Protein 3BQK (pdb70)

Solvent-accessible surface area: 18077 Å² total; per-residue (Å²): 170,54,84,56,126,48,133,85,186,20,148,26,10,130,53,2,32,9,28,8,104,37,160,117,26,164,29,52,114,73,130,10,58,30,91,106,141,19,110,7,52,118,25,124,9,10,3,3,0,5,1,20,34,28,25,4,21,3,48,0,24,24,132,49,205,83,20,95,24,45,0,164,138,23,82,56,93,86,0,46,68,22,1,60,48,0,2,26,29,2,3,48,14,0,14,60,0,5,62,71,21,16,0,27,12,3,59,26,64,77,125,93,94,124,5,167,35,38,129,70,11,0,5,41,11,0,14,66,1,2,47,13,1,3,28,5,2,67,17,8,1,30,41,68,21,10,94,57,73,147,55,20,28,113,0,23,104,34,0,52,128,10,0,54,177,30,30,123,185,157,63,77,125,20,2,62,60,25,2,138,68,13,37,149,58,0,2,64,3,1,75,9,5,0,31,22,6,56,103,129,15,150,88,45,147,4,106,1,46,30,6,28,99,46,16,22,164,94,8,17,25,12,8,4,46,14,0,0,4,18,0,0,4,30,7,31,35,50,33,44,16,0,111,107,21,12,94,111,147,157,26,108,125,102,95,49,122,20,91,40,63,11,93,162,57,0,80,94,0,90,131,18,20,78,98,13,41,110,20,8,56,76,10,64,80,18,18,48,104,84,55,128,91,114,39,0,18,84,10,0,65,137,55,11,97,31,0,112,73,0,80,2,94,54,10,11,42,125,92,167,101,54,158,99,159,83,53,23,19,40,10,13,100,38,7,60,28,197

Sequence (338 aa):
SCDLNATNYIRGCQSKTYDGKIFPGKGGEKQWICKDTIIHGDTNGACIPPRTQNLCVGELWDKSYGGRSNIKNDTKELLKEKIKNAIHKETELLYEYHDTGTAIISKNDKKGQKGKNDPNGLPKGFCHAVQRSFIDYKNMILGTSVNIYEHIGKLQEDIKKIIEKGTPQQSTENVNAWWKGIEREMWDAVRCAITKINKKNNNSIFNGDECGVSPPTDQSVSWFKEWGEQFCIERLRYEQNIREACTEKKCINSGDKIQGACKRKCEKYKKYISEKKQEWDKQKTKYENKYVGKSASDLLKENYPECISANFDFIFNDNIEYKTYYPYGDYSSICSCE

Nearest PDB structures (foldseek):
  3bql-assembly1_A  TM=1.002E+00  e=3.488E-52  Plasmodium falciparum
  4p1t-assembly1_A  TM=9.330E-01  e=6.477E-40  Plasm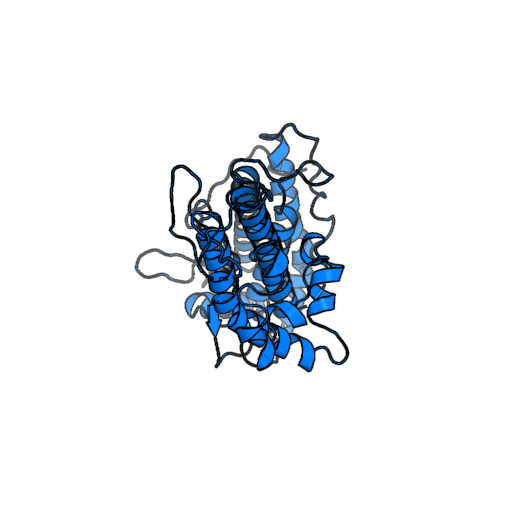odium falciparum FCR-3/Gambia
  7b54-assembly1_X  TM=9.322E-01  e=7.933E-37  Plasmodium falciparum
  7b52-assembly1_A  TM=9.318E-01  e=3.506E-37  Plasmodium falciparum
  8gzn-assembly1_M  TM=9.152E-01  e=3.389E-33  Plasmodium falciparum

CATH classification: 1.20.1310.20

Radius of gyration: 22.18 Å; Cα contacts (8 Å, |Δi|>4): 491; chains: 1; bounding box: 46×79×46 Å

B-factor: mean 20.11, std 10.35, range [2.0, 70.9]

Foldseek 3Di:
DDVLVPDDDFPQADADQQLHDQPVGGDPHHDWDWDACWDQQHDGIATQGSLLVRQQQTQQKDPPPPIDGNPQPPALVVVLVSLLVSLLVSLLNLQVCQVSPPPLQQHDLDPPDGRDAPPQRGGGCSLLSSLLSLVSSLCLQLVNGICPDVRSNVSNVSSVVNQCVNDDDVPSVSSVVVCVVCQLVSLVSQLSSQQSCCVPDDRHHRRSQVSHNHHDDRSRLSRLLVLLSSVLSVVSSLVSQLCVQCVVHDFDPVVTADDDSNLVSLVVQLVVLVVCLVVCVVSQVVVDVVVPPDGSLCSNVVPHVSSVPPPPCQSNPPDDVSVVPQVRTPCSVSRGHD

Secondary structure (DSSP, 8-state):
---TTS----TT--S--TTSPPTTS-------EEEEEEEETTEEEEEE-HHHHT---GGGEE-GGG-EES-TT--HHHHHHHHHHHHHHHHHHHHHHHHTT-SGGGB-SSTTSBPPPPTTSPPTTHHHHHHHHHHHHHHHHHT-S----HHHHHHHHHHHHHHHHHS----HHHHHHHHHHHHHHHHHHHHHHHHGGGGT--SS---S-TT-SSS---HHHHHHHHHHHHHHHHHHHHHHHHHHHH----EEE--EEE-HHHHHHHHHHHHHHHHHHHHHHHHHHHHHHHSTT--HHHHHHHH-GGGTT--HHHHT---HHHHHH-TTGGGTTTTS--

Organism: Plasmodium falciparum (NCBI:txid5833)

InterPro domains:
  IPR008602 Duffy-antigen binding domain [PF05424] (96-278)
  IPR008602 Duffy-antigen binding domain [PF05424] (580-761)
  IPR008602 Duffy-antigen binding domain [PF05424] (1262-1440)
  IPR008602 Duffy-antigen binding domain [PF05424] (1621-1810)
  IPR008602 Duffy-antigen binding domain [PF05424] (2036-2198)
  IPR008602 Duffy-antigen binding domain [PF05424] (2363-2506)
  IPR029211 Plasmodium falciparum erythrocyte membrane protein 1, acidic terminal segment [PF15445] (2657-3047)
  IPR032761 Plasmodium falciparum erythrocyte membrane protein 1, N-terminal [PF15448] (4-51)
  IPR042202 Duffy-antigen binding superfamily [G3DSA:1.20.1310.20] (54-238)
  IPR042202 Duffy-antigen binding superfamily [G3DSA:1.20.1310.20] (536-740)
  IPR042202 Duffy-antigen binding superfamily [G3DSA:1.20.1310.20] (1273-1436)
  IPR042202 Duffy-antigen binding superfamily [G3DSA:1.20.1310.20] (1583-1781)
  IPR042202 Duffy-antigen binding superfamily [G3DSA:1.20.1310.20] (1998-2178)
  IPR042202 Duffy-antigen binding superfamily [G3DSA:1.20.1310.20] (2326-2500)
  IPR044932 Plasmodium falciparum erythrocyte membrane protein 1, acidic terminal segment superfamily [G3DSA:1.10.1900.40] (2795-2901)
  IPR044932 Plasmodium falciparum erythrocyte membrane protein 1, acidic terminal segment superfamily [G3DSA:1.10.1900.40] (2902-2966)

Structure (mmCIF, N/CA/C/O backbone):
data_3BQK
#
_entry.id   3BQK
#
_cell.length_a   41.258
_cell.length_b   86.555
_cell.length_c   92.330
_cell.angle_alpha   90.00
_cell.angle_beta   90.00
_cell.angle_gamma   90.00
#
_symmetry.space_group_name_H-M   'P 21 21 21'
#
loop_
_entity.id
_entity.type
_entity.pdbx_description
1 polymer 'Erythrocyte membrane protein 1'
2 non-polymer 'SULFATE ION'
3 non-polymer GLYCEROL
4 water water
#
loop_
_atom_site.group_PDB
_atom_site.id
_atom_site.type_symbol
_atom_site.label_atom_id
_atom_site.label_alt_id
_atom_site.label_comp_id
_atom_site.label_asym_id
_atom_site.label_entity_id
_atom_site.label_seq_id
_atom_site.pdbx_PDB_ins_code
_atom_site.Cartn_x
_atom_site.Cartn_y
_atom_site.Cartn_z
_atom_site.occupancy
_atom_site.B_iso_or_equiv
_atom_site.auth_seq_id
_atom_site.auth_comp_id
_atom_site.auth_asym_id
_atom_site.auth_atom_id
_atom_site.pdbx_PDB_model_num
ATOM 1 N N . SER A 1 1 ? 38.306 -13.403 8.089 1.00 32.48 1218 SER A N 1
ATOM 2 C CA . SER A 1 1 ? 37.845 -14.717 7.564 1.00 32.46 1218 SER A CA 1
ATOM 3 C C . SER A 1 1 ? 36.357 -14.686 7.210 1.00 32.39 1218 SER A C 1
ATOM 4 O O . SER A 1 1 ? 35.518 -15.222 7.945 1.00 32.39 1218 SER A O 1
ATOM 7 N N . CYS A 1 2 ? 36.037 -14.049 6.085 1.00 32.06 1219 CYS A N 1
ATOM 8 C CA . CYS A 1 2 ? 34.671 -14.048 5.560 1.00 32.32 1219 CYS A CA 1
ATOM 9 C C . CYS A 1 2 ? 34.621 -14.328 4.059 1.00 32.94 1219 CYS A C 1
ATOM 10 O O . CYS A 1 2 ? 35.660 -14.411 3.396 1.00 33.12 1219 CYS A O 1
ATOM 13 N N . ASP A 1 3 ? 33.407 -14.487 3.534 1.00 33.77 1220 ASP A N 1
ATOM 14 C CA . ASP A 1 3 ? 33.192 -14.617 2.091 1.00 34.54 1220 ASP A CA 1
ATOM 15 C C . ASP A 1 3 ? 33.107 -13.235 1.433 1.00 34.99 1220 ASP A C 1
ATOM 16 O O . ASP A 1 3 ? 32.198 -12.959 0.645 1.00 35.06 1220 ASP A O 1
ATOM 21 N N . LEU A 1 4 ? 34.076 -12.379 1.765 1.00 35.65 1221 LEU A N 1
ATOM 22 C CA . LEU A 1 4 ? 34.123 -10.989 1.287 1.00 36.26 1221 LEU A CA 1
ATOM 23 C C . LEU A 1 4 ? 34.225 -10.882 -0.235 1.00 36.49 1221 LEU A C 1
ATOM 24 O O . LEU A 1 4 ? 33.606 -10.010 -0.851 1.00 36.61 1221 LEU A O 1
ATOM 29 N N . ASN A 1 5 ? 34.999 -11.785 -0.829 1.00 36.92 1222 ASN A N 1
ATOM 30 C CA . ASN A 1 5 ? 35.133 -11.868 -2.277 1.00 37.21 1222 ASN A CA 1
ATOM 31 C C . ASN A 1 5 ? 34.199 -12.930 -2.864 1.00 37.34 1222 ASN A C 1
ATOM 32 O O . ASN A 1 5 ? 34.603 -13.762 -3.68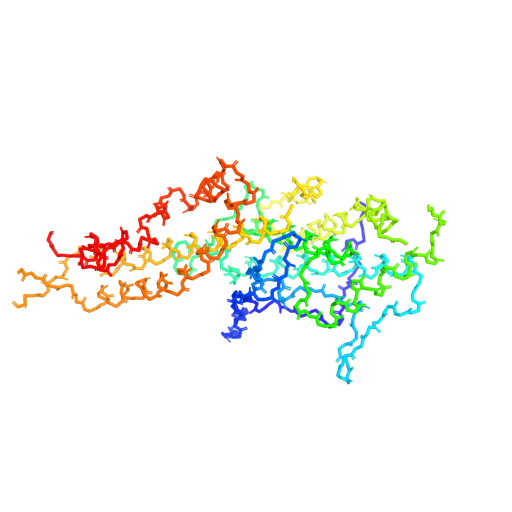5 1.00 37.22 1222 ASN A O 1
ATOM 37 N N . ALA A 1 6 ? 32.945 -12.883 -2.418 1.00 37.47 1223 ALA A N 1
ATOM 38 C CA . ALA A 1 6 ? 31.891 -13.776 -2.886 1.00 37.56 1223 ALA A CA 1
ATOM 39 C C . ALA A 1 6 ? 30.599 -12.978 -3.043 1.00 37.62 1223 ALA A C 1
ATOM 40 O O . ALA A 1 6 ? 29.763 -12.929 -2.131 1.00 37.51 1223 ALA A O 1
ATOM 42 N N . THR A 1 7 ? 30.453 -12.344 -4.205 1.00 37.68 1224 THR A N 1
ATOM 43 C CA . THR A 1 7 ? 29.333 -11.438 -4.472 1.00 37.57 1224 THR A CA 1
ATOM 44 C C . THR A 1 7 ? 27.974 -12.120 -4.304 1.00 37.52 1224 THR A C 1
ATOM 45 O O . THR A 1 7 ? 27.780 -13.263 -4.733 1.00 37.53 1224 THR A O 1
ATOM 49 N N . ASN A 1 8 ? 27.055 -11.409 -3.654 1.00 37.36 1225 ASN A N 1
ATOM 50 C CA . ASN A 1 8 ? 25.706 -11.905 -3.408 1.00 37.18 1225 ASN A CA 1
ATOM 51 C C . ASN A 1 8 ? 24.677 -10.780 -3.428 1.00 36.89 1225 ASN A C 1
ATOM 52 O O . ASN A 1 8 ? 24.829 -9.761 -2.740 1.00 36.99 1225 ASN A O 1
ATOM 57 N N . TYR A 1 9 ? 23.640 -10.968 -4.238 1.00 36.23 1226 TYR A N 1
ATOM 58 C CA . TYR A 1 9 ? 22.485 -10.077 -4.244 1.00 35.56 1226 TYR A CA 1
ATOM 59 C C . TYR A 1 9 ? 21.211 -10.912 -4.163 1.00 34.77 1226 TYR A C 1
ATOM 60 O O . TYR A 1 9 ? 21.131 -11.993 -4.750 1.00 34.60 1226 TYR A O 1
ATOM 69 N N . ILE A 1 10 ? 20.227 -10.421 -3.415 1.00 33.76 1227 ILE A N 1
ATOM 70 C CA . ILE A 1 10 ? 18.984 -11.166 -3.225 1.00 32.73 1227 ILE A CA 1
ATOM 71 C C . ILE A 1 10 ? 17.751 -10.344 -3.569 1.00 31.76 1227 ILE A C 1
ATOM 72 O O . ILE A 1 10 ? 17.660 -9.164 -3.228 1.00 31.73 1227 ILE A O 1
ATOM 77 N N . ARG A 1 11 ? 16.812 -10.989 -4.259 1.00 30.50 1228 ARG A N 1
ATOM 78 C CA . ARG A 1 11 ? 15.582 -10.340 -4.702 1.00 29.20 1228 ARG A CA 1
ATOM 79 C C . ARG A 1 11 ? 14.697 -9.992 -3.507 1.00 27.59 1228 ARG A C 1
ATOM 80 O O . ARG A 1 11 ? 14.708 -10.684 -2.479 1.00 27.64 1228 ARG A O 1
ATOM 88 N N . GLY A 1 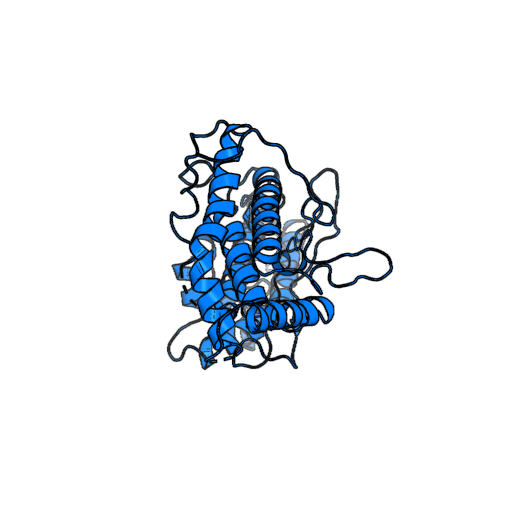12 ? 13.947 -8.906 -3.650 1.00 25.70 1229 GLY A N 1
ATOM 89 C CA . GLY A 1 12 ? 13.099 -8.415 -2.581 1.00 23.23 1229 GLY A CA 1
ATOM 90 C C . GLY A 1 12 ? 13.705 -7.283 -1.780 1.00 21.10 1229 GLY A C 1
ATOM 91 O O . GLY A 1 12 ? 12.988 -6.597 -1.058 1.00 21.41 1229 GLY A O 1
ATOM 92 N N . CYS A 1 13 ? 15.021 -7.090 -1.893 1.00 18.72 1230 CYS A N 1
ATOM 93 C CA . CYS A 1 13 ? 15.705 -6.002 -1.181 1.00 16.67 1230 CYS A CA 1
ATOM 94 C C . CYS A 1 13 ? 16.445 -5.091 -2.139 1.00 15.95 1230 CYS A C 1
ATOM 95 O O . CYS A 1 13 ? 17.531 -5.411 -2.616 1.00 15.41 1230 CYS A O 1
ATOM 98 N N . GLN A 1 14 ? 15.814 -3.961 -2.412 1.00 15.23 1231 GLN A N 1
ATOM 99 C CA . GLN A 1 14 ? 16.348 -2.946 -3.289 1.00 14.70 1231 GLN A CA 1
ATOM 100 C C . GLN A 1 14 ? 16.914 -1.796 -2.458 1.00 13.63 1231 GLN A C 1
ATOM 101 O O . GLN A 1 14 ? 16.694 -1.729 -1.240 1.00 13.29 1231 GLN A O 1
ATOM 107 N N . SER A 1 15 ? 17.622 -0.880 -3.118 1.00 12.07 1232 SER A N 1
ATOM 108 C CA . SER A 1 15 ? 18.101 0.329 -2.460 1.00 11.29 1232 SER A CA 1
ATOM 109 C C . SER A 1 15 ? 17.018 0.983 -1.592 1.00 10.63 1232 SER A C 1
ATOM 110 O O . SER A 1 15 ? 15.817 0.997 -1.944 1.00 9.46 1232 SER A O 1
ATOM 113 N N . LYS A 1 16 ? 17.438 1.473 -0.435 1.00 9.26 1233 LYS A N 1
ATOM 114 C CA . LYS A 1 16 ? 16.519 2.085 0.521 1.00 9.23 1233 LYS A CA 1
ATOM 115 C C . LYS A 1 16 ? 15.793 3.320 -0.025 1.00 10.37 1233 LYS A C 1
ATOM 116 O O . LYS A 1 16 ? 16.324 4.063 -0.866 1.00 9.66 1233 LYS A O 1
ATOM 122 N N . THR A 1 17 ? 14.574 3.534 0.465 1.00 10.50 1234 THR A N 1
ATOM 123 C CA . THR A 1 17 ? 13.782 4.712 0.067 1.00 11.92 1234 THR A CA 1
ATOM 124 C C . THR A 1 17 ? 13.052 5.363 1.258 1.00 11.98 1234 THR A C 1
ATOM 125 O O . THR A 1 17 ? 12.231 6.274 1.067 1.00 12.59 1234 THR A O 1
ATOM 129 N N . TYR A 1 18 ? 13.329 4.888 2.474 1.00 11.41 1235 TYR A N 1
ATOM 130 C CA . TYR A 1 18 ? 12.512 5.280 3.637 1.00 11.28 1235 TYR A CA 1
ATOM 131 C C . TYR A 1 18 ? 12.525 6.760 3.998 1.00 11.67 1235 TYR A C 1
ATOM 132 O O . TYR A 1 18 ? 11.496 7.300 4.431 1.00 12.34 1235 TYR A O 1
ATOM 141 N N . ASP A 1 19 ? 13.672 7.420 3.828 1.00 11.44 1236 ASP A N 1
ATOM 142 C CA . ASP A 1 19 ? 13.755 8.879 3.957 1.00 11.82 1236 ASP A CA 1
ATOM 143 C C . ASP A 1 19 ? 13.785 9.572 2.579 1.00 12.04 1236 ASP A C 1
ATOM 144 O O . ASP A 1 19 ? 14.269 10.700 2.476 1.00 12.21 1236 ASP A O 1
ATOM 149 N N . GLY A 1 20 ? 13.288 8.875 1.561 1.00 12.73 1237 GLY A N 1
ATOM 150 C CA . GLY A 1 20 ? 13.298 9.346 0.168 1.00 13.50 1237 GLY A CA 1
ATOM 151 C C . GLY A 1 20 ? 14.254 8.536 -0.699 1.00 14.12 1237 GLY A C 1
ATOM 152 O O . GLY A 1 20 ? 15.204 7.956 -0.182 1.00 14.09 1237 GLY A O 1
ATOM 153 N N . LYS A 1 21 ? 14.013 8.516 -2.013 1.00 14.57 1238 LYS A N 1
ATOM 154 C CA . LYS A 1 21 ? 14.897 7.840 -2.974 1.00 14.80 1238 LYS A CA 1
ATOM 155 C C . LYS A 1 21 ? 16.287 8.485 -3.007 1.00 14.59 1238 LYS A C 1
ATOM 156 O O . LYS A 1 21 ? 16.443 9.677 -2.740 1.00 14.69 1238 LYS A O 1
ATOM 162 N N . ILE A 1 22 ? 17.303 7.678 -3.295 1.00 14.43 1239 ILE A N 1
ATOM 163 C CA . ILE A 1 22 ? 18.655 8.166 -3.504 1.00 14.54 1239 ILE A CA 1
ATOM 164 C C . ILE A 1 22 ? 18.696 9.038 -4.769 1.00 14.85 1239 ILE A C 1
ATOM 165 O O . ILE A 1 22 ? 18.151 8.649 -5.801 1.00 15.03 1239 ILE A O 1
ATOM 170 N N . PHE A 1 23 ? 19.317 10.215 -4.667 1.00 15.80 1240 PHE A N 1
ATOM 171 C CA . PHE A 1 23 ? 19.510 11.121 -5.815 1.00 17.15 1240 PHE A CA 1
ATOM 172 C C . PHE A 1 23 ? 20.140 10.352 -6.983 1.00 17.69 1240 PHE A C 1
ATOM 173 O O . PHE A 1 23 ? 21.078 9.589 -6.759 1.00 17.57 1240 PHE A O 1
ATOM 181 N N . PRO A 1 24 ? 19.663 10.570 -8.235 1.00 18.94 1241 PRO A N 1
ATOM 182 C CA . PRO A 1 24 ? 18.711 11.566 -8.757 1.00 19.55 1241 PRO A CA 1
ATOM 183 C C . PRO A 1 24 ? 17.230 11.301 -8.490 1.00 20.63 1241 PRO A C 1
ATOM 184 O O . PRO A 1 24 ? 16.400 12.152 -8.810 1.00 20.38 1241 PRO A O 1
ATOM 188 N N . GLY A 1 25 ? 16.900 10.138 -7.924 1.00 21.69 1242 GLY A N 1
ATOM 189 C CA . GLY A 1 25 ? 15.521 9.846 -7.517 1.00 23.01 1242 GLY A CA 1
ATOM 190 C C . GLY A 1 25 ? 15.028 10.861 -6.495 1.00 23.99 1242 GLY A C 1
ATOM 191 O O . GLY A 1 25 ? 15.827 11.468 -5.776 1.00 24.02 1242 GLY A O 1
ATOM 192 N N . LYS A 1 26 ? 13.715 11.063 -6.440 1.00 25.26 1243 LYS A N 1
ATOM 193 C CA . LYS A 1 26 ? 13.131 12.021 -5.499 1.00 26.52 1243 LYS A CA 1
ATOM 194 C C . LYS A 1 26 ? 11.865 11.474 -4.843 1.00 26.86 1243 LYS A C 1
ATOM 195 O O . LYS A 1 26 ? 11.166 10.638 -5.421 1.00 27.38 1243 LYS A O 1
ATOM 201 N N . GLY A 1 27 ? 11.589 11.943 -3.627 1.00 27.28 1244 GLY A N 1
ATOM 202 C CA . GLY A 1 27 ? 10.378 11.560 -2.906 1.00 27.39 1244 GLY A CA 1
ATOM 203 C C . GLY A 1 27 ? 10.308 10.076 -2.614 1.00 27.37 1244 GLY A C 1
ATOM 204 O O . GLY A 1 27 ? 11.332 9.385 -2.593 1.00 27.91 1244 GLY A O 1
ATOM 205 N N . GLY A 1 28 ? 9.096 9.583 -2.394 1.00 26.89 1245 GLY A N 1
ATOM 206 C CA . GLY A 1 28 ? 8.889 8.178 -2.084 1.00 26.46 1245 GLY A CA 1
ATOM 207 C C . GLY A 1 28 ? 9.243 7.867 -0.642 1.00 25.96 1245 GLY A C 1
ATOM 208 O O . GLY A 1 28 ? 9.396 6.694 -0.279 1.00 26.21 1245 GLY A O 1
ATOM 209 N N . GLU A 1 29 ? 9.364 8.914 0.177 1.00 25.30 1246 GLU A N 1
ATOM 210 C CA . GLU A 1 29 ? 9.723 8.764 1.588 1.00 24.88 1246 GLU A CA 1
ATOM 211 C C . GLU A 1 29 ? 8.588 8.158 2.407 1.00 24.08 1246 GLU A C 1
ATOM 212 O O . GLU A 1 29 ? 7.401 8.398 2.136 1.00 24.10 1246 GLU A O 1
ATOM 218 N N . LYS A 1 30 ? 8.955 7.353 3.399 1.00 22.61 1247 LYS A N 1
ATOM 219 C CA . LYS A 1 30 ? 7.978 6.832 4.350 1.00 21.44 1247 LYS A CA 1
ATOM 220 C C . LYS A 1 30 ? 7.903 7.763 5.559 1.00 20.89 1247 LYS A C 1
ATOM 221 O O . LYS A 1 30 ? 8.816 8.566 5.804 1.00 20.59 1247 LYS A O 1
ATOM 227 N N . GLN A 1 31 ? 6.811 7.665 6.307 1.00 20.09 1248 GLN A N 1
ATOM 228 C CA . GLN A 1 31 ? 6.647 8.458 7.529 1.00 19.81 1248 GLN A CA 1
ATOM 229 C C . GLN A 1 31 ? 6.516 7.550 8.742 1.00 18.23 1248 GLN A C 1
ATOM 230 O O . GLN A 1 31 ? 6.185 6.375 8.601 1.00 18.25 1248 GLN A O 1
ATOM 236 N N . TRP A 1 32 ? 6.791 8.091 9.924 1.00 16.92 1249 TRP A N 1
ATOM 237 C CA . TRP A 1 32 ? 6.491 7.385 11.171 1.00 15.72 1249 TRP A CA 1
ATOM 238 C C . TRP A 1 32 ? 4.999 7.047 11.250 1.00 16.20 1249 TRP A C 1
ATOM 239 O O . TRP A 1 32 ? 4.147 7.901 10.968 1.00 15.68 1249 TRP A O 1
ATOM 250 N N . ILE A 1 33 ? 4.707 5.798 11.603 1.00 16.58 1250 ILE A N 1
ATOM 251 C CA . ILE A 1 33 ? 3.325 5.306 11.702 1.00 17.55 1250 ILE A CA 1
ATOM 252 C C . ILE A 1 33 ? 3.008 5.018 13.161 1.00 17.93 1250 ILE A C 1
ATOM 253 O O . ILE A 1 33 ? 3.549 4.078 13.767 1.00 17.50 1250 ILE A O 1
ATOM 258 N N . CYS A 1 34 ? 2.160 5.874 13.728 1.00 18.67 1251 CYS A N 1
ATOM 259 C CA . CYS A 1 34 ? 1.743 5.737 15.110 1.00 19.69 1251 CYS A CA 1
ATOM 260 C C . CYS A 1 34 ? 0.331 5.152 15.128 1.00 20.39 1251 CYS A C 1
ATOM 261 O O . CYS A 1 34 ? -0.573 5.665 14.469 1.00 20.64 1251 CYS A O 1
ATOM 264 N N . LYS A 1 35 ? 0.159 4.048 15.843 1.00 21.24 1252 LYS A N 1
ATOM 265 C CA . LYS A 1 35 ? -1.155 3.408 15.952 1.00 22.42 1252 LYS A CA 1
ATOM 266 C C . LYS A 1 35 ? -1.647 3.475 17.393 1.00 23.31 1252 LYS A C 1
ATOM 267 O O . LYS A 1 35 ? -0.848 3.380 18.328 1.00 23.36 1252 LYS A O 1
ATOM 273 N N . ASP A 1 36 ? -2.960 3.642 17.556 1.00 24.55 1253 ASP A N 1
ATOM 274 C CA . ASP A 1 36 ? -3.593 3.714 18.867 1.00 25.81 1253 ASP A CA 1
ATOM 275 C C . ASP A 1 36 ? -3.809 2.315 19.435 1.00 26.51 1253 ASP A C 1
ATOM 276 O O . ASP A 1 36 ? -3.284 1.976 20.495 1.00 26.67 1253 ASP A O 1
ATOM 281 N N . THR A 1 37 ? -4.573 1.509 18.704 1.00 27.36 1254 THR A N 1
ATOM 282 C CA . THR A 1 37 ? -5.062 0.219 19.198 1.00 28.35 1254 THR A CA 1
ATOM 283 C C . THR A 1 37 ? -4.121 -0.925 18.803 1.00 28.85 1254 THR A C 1
ATOM 284 O O . THR A 1 37 ? -4.467 -1.823 18.025 1.00 29.04 1254 THR A O 1
ATOM 288 N N . ILE A 1 38 ? -2.917 -0.851 19.363 1.00 29.25 1255 ILE A N 1
ATOM 289 C CA . ILE A 1 38 ? -1.881 -1.865 19.209 1.00 29.73 1255 ILE A CA 1
ATOM 290 C C . ILE A 1 38 ? -1.115 -1.968 20.541 1.00 29.90 1255 ILE A C 1
ATOM 291 O O . ILE A 1 38 ? -1.066 -1.003 21.307 1.00 29.91 1255 ILE A O 1
ATOM 296 N N . ILE A 1 39 ? -0.562 -3.142 20.831 1.00 29.94 1256 ILE A N 1
ATOM 297 C CA . ILE A 1 39 ? 0.295 -3.324 22.004 1.00 30.25 1256 ILE A CA 1
ATOM 298 C C . ILE A 1 39 ? 1.741 -3.553 21.559 1.00 30.33 1256 ILE A C 1
ATOM 299 O O . ILE A 1 39 ? 2.040 -4.533 20.872 1.00 30.40 1256 ILE A O 1
ATOM 304 N N . HIS A 1 40 ? 2.635 -2.650 21.946 1.00 30.57 1257 HIS A N 1
ATOM 305 C CA . HIS A 1 40 ? 4.049 -2.851 21.650 1.00 30.92 1257 HIS A CA 1
ATOM 306 C C . HIS A 1 40 ? 4.784 -3.364 22.876 1.00 31.18 1257 HIS A C 1
ATOM 307 O O . HIS A 1 40 ? 5.151 -2.590 23.769 1.00 31.23 1257 HIS A O 1
ATOM 314 N N . GLY A 1 41 ? 4.993 -4.679 22.896 1.00 31.23 1258 GLY A N 1
ATOM 315 C CA . GLY A 1 41 ? 5.573 -5.367 24.039 1.00 31.16 1258 GLY A CA 1
ATOM 316 C C . GLY A 1 41 ? 4.536 -5.540 25.126 1.00 31.15 1258 GLY A C 1
ATOM 317 O O . GLY A 1 41 ? 3.834 -6.557 25.175 1.00 31.47 1258 GLY A O 1
ATOM 318 N N . ASP A 1 42 ? 4.423 -4.530 25.986 1.00 30.92 1259 ASP A N 1
ATOM 319 C CA . ASP A 1 42 ? 3.564 -4.609 27.166 1.00 30.60 1259 ASP A CA 1
ATOM 320 C C . ASP A 1 42 ? 2.516 -3.493 27.268 1.00 30.16 1259 ASP A C 1
ATOM 321 O O . ASP A 1 42 ? 1.538 -3.629 28.009 1.00 30.24 1259 ASP A O 1
ATOM 326 N N . THR A 1 43 ? 2.712 -2.409 26.519 1.00 29.63 1260 THR A N 1
ATOM 327 C CA . THR A 1 43 ? 1.870 -1.204 26.636 1.00 28.98 1260 THR A CA 1
ATOM 328 C C . THR A 1 43 ? 1.180 -0.763 25.327 1.00 28.33 1260 THR A C 1
ATOM 329 O O . THR A 1 43 ? 1.502 -1.259 24.246 1.00 28.16 1260 THR A O 1
ATOM 333 N N . ASN A 1 44 ? 0.237 0.174 25.454 1.00 27.56 1261 ASN A N 1
ATOM 334 C CA . ASN A 1 44 ? -0.623 0.633 24.354 1.00 26.49 1261 ASN A CA 1
ATOM 335 C C . ASN A 1 44 ? 0.111 1.507 23.324 1.00 25.81 1261 ASN A C 1
ATOM 336 O O . ASN A 1 44 ? 0.869 2.410 23.688 1.00 25.99 1261 ASN A O 1
ATOM 341 N N . GLY A 1 45 ? -0.122 1.230 22.042 1.00 24.65 1262 GLY A N 1
ATOM 342 C CA . GLY A 1 45 ? 0.416 2.033 20.941 1.00 23.37 1262 GLY A CA 1
ATOM 343 C C . GLY A 1 45 ? 1.900 1.881 20.653 1.00 22.25 1262 GLY A C 1
ATOM 344 O O . GLY A 1 45 ? 2.598 1.130 21.330 1.00 22.32 1262 GLY A O 1
ATOM 345 N N . ALA A 1 46 ? 2.362 2.582 19.614 1.00 21.09 1263 ALA A N 1
ATOM 346 C CA . ALA A 1 46 ? 3.795 2.716 19.261 1.00 19.88 1263 ALA A CA 1
ATOM 347 C C . ALA A 1 46 ? 3.922 3.552 17.990 1.00 18.68 1263 ALA A C 1
ATOM 348 O O . ALA A 1 46 ? 2.926 3.755 17.291 1.00 18.67 1263 ALA A O 1
ATOM 350 N N . CYS A 1 47 ? 5.127 4.060 17.713 1.00 17.14 1264 CYS A N 1
ATOM 351 C CA . CYS A 1 47 ? 5.424 4.696 16.423 1.00 15.55 1264 CYS A CA 1
ATOM 352 C C . CYS A 1 47 ? 6.508 3.909 15.669 1.00 13.97 1264 CYS A C 1
ATOM 353 O O . CYS A 1 47 ? 7.623 3.731 16.156 1.00 13.63 1264 CYS A O 1
ATOM 356 N N . ILE A 1 48 ? 6.144 3.424 14.486 1.00 12.38 1265 ILE A N 1
ATOM 357 C CA . ILE A 1 48 ? 6.977 2.531 13.690 1.00 11.52 1265 ILE A CA 1
ATOM 358 C C . ILE A 1 48 ? 7.897 3.384 12.801 1.00 10.73 1265 ILE A C 1
ATOM 359 O O . ILE A 1 48 ? 7.412 4.208 12.033 1.00 10.46 1265 ILE A O 1
ATOM 364 N N . PRO A 1 49 ? 9.224 3.215 12.940 1.00 10.49 1266 PRO A N 1
ATOM 365 C CA . PRO A 1 49 ? 10.167 3.985 12.137 1.00 9.99 1266 PRO A CA 1
ATOM 366 C C . PRO A 1 49 ? 10.036 3.727 10.649 1.00 9.31 1266 PRO A C 1
ATOM 367 O O . PRO A 1 49 ? 9.757 2.597 10.237 1.00 9.07 1266 PRO A O 1
ATOM 371 N N . PRO A 1 50 ? 10.257 4.768 9.841 1.00 9.00 1267 PRO A N 1
ATOM 372 C CA . PRO A 1 50 ? 10.400 4.597 8.401 1.00 8.31 1267 PRO A CA 1
ATOM 373 C C . PRO A 1 50 ? 11.338 3.435 8.030 1.00 8.23 1267 PRO A C 1
ATOM 374 O O . PRO A 1 50 ? 10.986 2.601 7.181 1.00 6.79 1267 PRO A O 1
ATOM 378 N N . ARG A 1 51 ? 12.510 3.367 8.676 1.00 8.02 1268 ARG A N 1
ATOM 379 C CA . ARG A 1 51 ? 13.538 2.350 8.366 1.00 8.32 1268 ARG A CA 1
ATOM 380 C C . ARG A 1 51 ? 12.990 0.929 8.580 1.00 8.63 1268 ARG A C 1
ATOM 381 O O . ARG A 1 51 ? 13.240 0.015 7.796 1.00 9.02 1268 ARG A O 1
ATOM 389 N N . THR A 1 52 ? 12.225 0.774 9.653 1.00 8.70 1269 THR A N 1
ATOM 390 C CA . THR A 1 52 ? 11.589 -0.511 9.977 1.00 9.65 1269 THR A CA 1
ATOM 391 C C . THR A 1 52 ? 10.629 -0.959 8.867 1.00 9.92 1269 THR A C 1
ATOM 392 O O . THR A 1 52 ? 10.609 -2.137 8.492 1.00 9.52 1269 THR A O 1
ATOM 396 N N . GLN A 1 53 ? 9.878 -0.006 8.315 1.00 10.73 1270 GLN A N 1
ATOM 397 C CA . GLN A 1 53 ? 8.985 -0.280 7.186 1.00 11.27 1270 GLN A CA 1
ATOM 398 C C . GLN A 1 53 ? 9.733 -0.683 5.911 1.00 11.85 1270 GLN A C 1
ATOM 399 O O . GLN A 1 53 ? 9.141 -1.225 4.987 1.00 11.61 1270 GLN A O 1
ATOM 405 N N . ASN A 1 54 ? 11.032 -0.417 5.869 1.00 11.35 1271 ASN A N 1
ATOM 406 C CA . ASN A 1 54 ? 11.837 -0.733 4.687 1.00 12.11 1271 ASN A CA 1
ATOM 407 C C . ASN A 1 54 ? 12.750 -1.959 4.904 1.00 11.71 1271 ASN A C 1
ATOM 408 O O . ASN A 1 54 ? 13.520 -2.350 4.012 1.00 12.64 1271 ASN A O 1
ATOM 413 N N . LEU A 1 55 ? 12.643 -2.579 6.077 1.00 11.78 1272 LEU A N 1
ATOM 414 C CA . LEU A 1 55 ? 13.541 -3.683 6.464 1.00 12.34 1272 LEU A CA 1
ATOM 415 C C . LEU A 1 55 ? 13.645 -4.767 5.388 1.00 12.97 1272 LEU A C 1
ATOM 416 O O . LEU A 1 55 ? 12.639 -5.198 4.848 1.00 12.06 1272 LEU A O 1
ATOM 421 N N . CYS A 1 56 ? 14.870 -5.177 5.061 1.00 14.24 1273 CYS A N 1
ATOM 422 C CA . CYS A 1 56 ? 15.075 -6.247 4.080 1.00 14.80 1273 CYS A CA 1
ATOM 423 C C . CYS A 1 56 ? 14.664 -7.597 4.685 1.00 14.68 1273 CYS A C 1
ATOM 424 O O . CYS A 1 56 ? 15.305 -8.071 5.606 1.00 15.11 1273 CYS A O 1
ATOM 427 N N . VAL A 1 57 ? 13.586 -8.211 4.199 1.00 15.61 1274 VAL A N 1
ATOM 428 C CA . VAL A 1 57 ? 13.259 -9.575 4.678 1.00 16.64 1274 VAL A CA 1
ATOM 429 C C . VAL A 1 57 ? 13.801 -10.679 3.744 1.00 17.02 1274 VAL A C 1
ATOM 430 O O . VAL A 1 57 ? 13.668 -11.867 4.038 1.00 17.31 1274 VAL A O 1
ATOM 434 N N . GLY A 1 58 ? 14.414 -10.264 2.632 1.00 17.27 1275 GLY A N 1
ATOM 435 C CA . GLY A 1 58 ? 15.050 -11.169 1.672 1.00 17.18 1275 GLY A CA 1
ATOM 436 C C . GLY A 1 58 ? 14.220 -12.387 1.328 1.00 17.22 1275 GLY A C 1
ATOM 437 O O . GLY A 1 58 ? 13.056 -12.264 0.957 1.00 17.40 1275 GLY A O 1
ATOM 438 N N . GLU A 1 59 ? 14.822 -13.559 1.495 1.00 17.40 1276 GLU A N 1
ATOM 439 C CA . GLU A 1 59 ? 14.237 -14.833 1.095 1.00 18.11 1276 GLU A CA 1
ATOM 440 C C . GLU A 1 59 ? 13.249 -15.404 2.116 1.00 18.05 1276 GLU A C 1
ATOM 441 O O . GLU A 1 59 ? 12.786 -16.531 1.971 1.00 17.85 1276 GLU A O 1
ATOM 447 N N . LEU A 1 60 ? 12.945 -14.624 3.152 1.00 18.48 1277 LEU A N 1
ATOM 448 C CA . LEU A 1 60 ? 11.969 -15.023 4.162 1.00 18.55 1277 LEU A CA 1
ATOM 449 C C . LEU A 1 60 ? 10.559 -14.829 3.630 1.00 19.38 1277 LEU A C 1
ATOM 450 O O . LEU A 1 60 ? 9.616 -15.491 4.071 1.00 19.01 1277 LEU A O 1
ATOM 455 N N . TRP A 1 61 ? 10.418 -13.897 2.694 1.00 20.17 1278 TRP A N 1
ATOM 456 C CA . TRP A 1 61 ? 9.118 -13.577 2.132 1.00 21.21 1278 TRP A CA 1
ATOM 457 C C . TRP A 1 61 ? 9.185 -13.546 0.608 1.00 21.33 1278 TRP A C 1
ATOM 458 O O . TRP A 1 61 ? 10.105 -12.969 0.022 1.00 21.53 1278 TRP A O 1
ATOM 469 N N . ASP A 1 62 ? 8.210 -14.202 -0.004 1.00 21.30 1279 ASP A N 1
ATOM 470 C CA . ASP A 1 62 ? 8.015 -14.211 -1.444 1.00 21.39 1279 ASP A CA 1
ATOM 471 C C . ASP A 1 62 ? 6.950 -13.159 -1.762 1.00 21.41 1279 ASP A C 1
ATOM 472 O O . ASP A 1 62 ? 5.793 -13.311 -1.382 1.00 21.32 1279 ASP A O 1
ATOM 477 N N . LYS A 1 63 ? 7.355 -12.086 -2.441 1.00 21.65 1280 LYS A N 1
ATOM 478 C CA . LYS A 1 63 ? 6.451 -10.972 -2.757 1.00 22.08 1280 LYS A CA 1
ATOM 479 C C . LYS A 1 63 ? 5.579 -11.224 -3.992 1.00 21.86 1280 LYS A C 1
ATOM 480 O O . LYS A 1 63 ? 4.573 -10.540 -4.195 1.00 22.08 1280 LYS A O 1
ATOM 486 N N . SER A 1 64 ? 5.962 -12.214 -4.801 1.00 21.65 1281 SER A N 1
ATOM 487 C CA . SER A 1 64 ? 5.267 -12.538 -6.046 1.00 21.41 1281 SER A CA 1
ATOM 488 C C . SER A 1 64 ? 3.805 -12.907 -5.826 1.00 21.31 1281 SER A C 1
ATOM 489 O O . SER A 1 64 ? 3.471 -13.574 -4.852 1.00 21.52 1281 SER A O 1
ATOM 492 N N . TYR A 1 65 ? 2.948 -12.454 -6.738 1.00 21.05 1282 TYR A N 1
ATOM 493 C CA . TYR A 1 65 ? 1.531 -12.835 -6.773 1.00 20.90 1282 TYR A CA 1
ATOM 494 C C . TYR A 1 65 ? 0.790 -12.625 -5.439 1.00 20.97 1282 TYR A C 1
ATOM 495 O O . TYR A 1 65 ? 0.112 -13.528 -4.940 1.00 20.72 1282 TYR A O 1
ATOM 504 N N . GLY A 1 66 ? 0.928 -11.428 -4.873 1.00 21.01 1283 GLY A N 1
ATOM 505 C CA . GLY A 1 66 ? 0.189 -11.055 -3.669 1.00 21.34 1283 GLY A CA 1
ATOM 506 C C . GLY A 1 66 ? 0.848 -11.465 -2.363 1.00 21.59 1283 GLY A C 1
ATOM 507 O O . GLY A 1 66 ? 0.235 -11.362 -1.298 1.00 21.84 1283 GLY A O 1
ATOM 508 N N . GLY A 1 67 ? 2.089 -11.944 -2.448 1.00 21.42 1284 GLY A N 1
ATOM 509 C CA . GLY A 1 67 ? 2.886 -12.266 -1.265 1.00 21.26 1284 GLY A CA 1
ATOM 510 C C . GLY A 1 67 ? 2.573 -13.616 -0.643 1.00 21.25 1284 GLY A C 1
ATOM 511 O O . GLY A 1 67 ? 1.421 -14.062 -0.639 1.00 21.08 1284 GLY A O 1
ATOM 512 N N . ARG A 1 68 ? 3.615 -14.275 -0.138 1.00 21.28 1285 ARG A N 1
ATOM 513 C CA . ARG A 1 68 ? 3.474 -15.471 0.707 1.00 21.27 1285 ARG A CA 1
ATOM 514 C C . ARG A 1 68 ? 4.761 -15.723 1.488 1.00 21.33 1285 ARG A C 1
ATOM 515 O O . ARG A 1 68 ? 5.837 -15.249 1.105 1.00 21.02 1285 ARG A O 1
ATOM 523 N N . SER A 1 69 ? 4.637 -16.472 2.580 1.00 21.23 1286 SER A N 1
ATOM 524 C CA . SER A 1 69 ? 5.792 -16.899 3.351 1.00 21.48 1286 SER A CA 1
ATOM 525 C C . SER A 1 69 ? 6.667 -17.823 2.509 1.00 21.28 1286 SER A C 1
ATOM 526 O O . SER A 1 69 ? 6.177 -18.748 1.863 1.00 21.16 1286 SER A O 1
ATOM 529 N N . ASN A 1 70 ? 7.962 -17.547 2.512 1.00 21.31 1287 ASN A N 1
ATOM 530 C CA . ASN A 1 70 ? 8.925 -18.356 1.779 1.00 21.56 1287 ASN A CA 1
ATOM 531 C C . ASN A 1 70 ? 9.663 -19.320 2.718 1.00 21.63 1287 ASN A C 1
ATOM 532 O O . ASN A 1 70 ? 10.673 -19.909 2.349 1.00 21.83 1287 ASN A O 1
ATOM 537 N N . ILE A 1 71 ? 9.145 -19.479 3.935 1.00 22.07 1288 ILE A N 1
ATOM 538 C CA . ILE A 1 71 ? 9.808 -20.311 4.952 1.00 22.31 1288 ILE A CA 1
ATOM 539 C C . ILE A 1 71 ? 8.900 -21.380 5.573 1.00 22.60 1288 ILE A C 1
ATOM 540 O O . ILE A 1 71 ? 9.244 -21.960 6.606 1.00 22.67 1288 ILE A O 1
ATOM 545 N N . LYS A 1 72 ? 7.758 -21.650 4.935 1.00 22.40 1289 LYS A N 1
ATOM 546 C CA . LYS A 1 72 ? 6.771 -22.597 5.463 1.00 22.33 1289 LYS A CA 1
ATOM 547 C C . LYS A 1 72 ? 7.361 -23.983 5.753 1.00 21.95 1289 LYS A C 1
ATOM 548 O O . LYS A 1 72 ? 7.101 -24.560 6.810 1.00 22.05 1289 LYS A O 1
ATOM 554 N N . ASN A 1 73 ? 8.161 -24.501 4.824 1.00 21.55 1290 ASN A N 1
ATOM 555 C CA . ASN A 1 73 ? 8.689 -25.861 4.937 1.00 21.20 1290 ASN A CA 1
ATOM 556 C C . ASN A 1 73 ? 10.176 -25.957 5.305 1.00 20.57 1290 ASN A C 1
ATOM 557 O O . ASN A 1 73 ? 10.757 -27.049 5.279 1.00 20.80 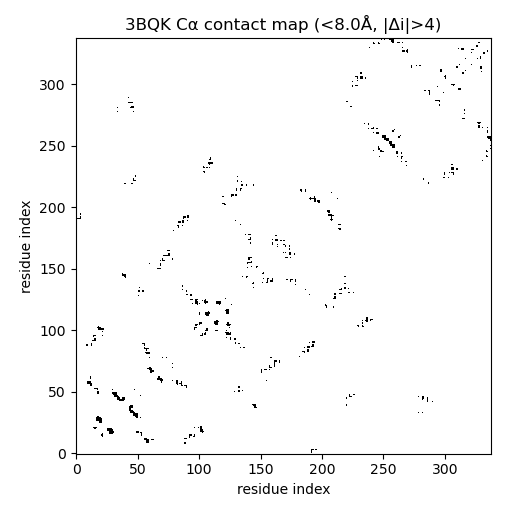1290 ASN A O 1
ATOM 562 N N . ASP A 1 74 ? 10.769 -24.822 5.670 1.00 19.52 1291 ASP A N 1
ATOM 563 C CA . ASP A 1 74 ? 12.206 -24.724 5.916 1.00 18.63 1291 ASP A CA 1
ATOM 564 C C . ASP A 1 74 ? 12.650 -25.404 7.197 1.00 17.94 1291 ASP A C 1
ATOM 565 O O . ASP A 1 74 ? 11.926 -25.412 8.185 1.00 17.71 1291 ASP A O 1
ATOM 570 N N . THR A 1 75 ? 13.865 -25.950 7.165 1.00 17.18 1292 THR A N 1
ATOM 571 C CA . THR A 1 75 ? 14.568 -26.378 8.369 1.00 16.25 1292 THR A CA 1
ATOM 572 C C . THR A 1 75 ? 15.016 -25.122 9.118 1.00 15.84 1292 THR A C 1
ATOM 573 O O . THR A 1 75 ? 15.013 -24.023 8.553 1.00 14.99 1292 THR A O 1
ATOM 577 N N . LYS A 1 76 ? 15.405 -25.280 10.381 1.00 14.97 1293 LYS A N 1
ATOM 578 C CA . LYS A 1 76 ? 15.919 -24.145 11.145 1.00 14.74 1293 LYS A CA 1
ATOM 579 C C . LYS A 1 76 ? 17.292 -23.704 10.631 1.00 14.46 1293 LYS A C 1
ATOM 580 O O . LYS A 1 76 ? 17.689 -22.547 10.809 1.00 14.46 1293 LYS A O 1
ATOM 586 N N . GLU A 1 77 ? 17.998 -24.621 9.974 1.00 14.11 1294 GLU A N 1
ATOM 587 C CA . GLU A 1 77 ? 19.278 -24.304 9.337 1.00 14.45 1294 GLU A CA 1
ATOM 588 C C . GLU A 1 77 ? 19.091 -23.426 8.098 1.00 14.48 1294 GLU A C 1
ATOM 589 O O . GLU A 1 77 ? 19.831 -22.462 7.906 1.00 15.23 1294 GLU A O 1
ATOM 595 N N . LEU A 1 78 ? 18.102 -23.752 7.265 1.00 14.29 1295 LEU A N 1
ATOM 596 C CA . LEU A 1 78 ? 17.795 -22.930 6.082 1.00 13.70 1295 LEU A CA 1
ATOM 597 C C . LEU A 1 78 ? 17.219 -21.562 6.483 1.00 13.00 1295 LEU A C 1
ATOM 598 O O . LEU A 1 78 ? 17.553 -20.535 5.881 1.00 12.28 1295 LEU A O 1
ATOM 603 N N . LEU A 1 79 ? 16.365 -21.556 7.503 1.00 11.86 1296 LEU A N 1
ATOM 604 C CA . LEU A 1 79 ? 15.815 -20.317 8.058 1.00 11.53 1296 LEU A CA 1
ATOM 605 C C . LEU A 1 79 ? 16.924 -19.394 8.573 1.00 11.57 1296 LEU A C 1
ATOM 606 O O . LEU A 1 79 ? 16.930 -18.201 8.273 1.00 11.11 1296 LEU A O 1
ATOM 611 N N . LYS A 1 80 ? 17.845 -19.962 9.354 1.00 11.01 1297 LYS A N 1
ATOM 612 C CA . LYS A 1 80 ? 19.017 -19.217 9.855 1.00 11.22 1297 LYS A CA 1
ATOM 613 C C . LYS A 1 80 ? 19.854 -18.633 8.698 1.00 10.91 1297 LYS A C 1
ATOM 614 O O . LYS A 1 80 ? 20.308 -17.485 8.773 1.00 10.33 1297 LYS A O 1
ATOM 620 N N . GLU A 1 81 ? 20.025 -19.408 7.623 1.00 10.85 1298 GLU A N 1
ATOM 621 C CA . GLU A 1 81 ? 20.745 -18.918 6.440 1.00 11.41 1298 GLU A CA 1
ATOM 622 C C . GLU A 1 81 ? 20.041 -17.733 5.783 1.00 10.94 1298 GLU A C 1
ATOM 623 O O . GLU A 1 81 ? 20.676 -16.755 5.395 1.00 10.92 1298 GLU A O 1
ATOM 629 N N . LYS A 1 82 ? 18.729 -17.850 5.642 1.00 10.19 1299 LYS A N 1
ATOM 630 C CA . LYS A 1 82 ? 17.926 -16.782 5.071 1.00 10.66 1299 LYS A CA 1
ATOM 631 C C . LYS A 1 82 ? 17.948 -15.506 5.918 1.00 10.77 1299 LYS A C 1
ATOM 632 O O . LYS A 1 82 ? 18.051 -14.405 5.372 1.00 10.67 1299 LYS A O 1
ATOM 638 N N . ILE A 1 83 ? 17.873 -15.656 7.241 1.00 10.11 1300 ILE A N 1
ATOM 639 C CA . ILE A 1 83 ? 17.940 -14.493 8.146 1.00 10.16 1300 ILE A CA 1
ATOM 640 C C . ILE A 1 83 ? 19.301 -13.819 8.002 1.00 10.11 1300 ILE A C 1
ATOM 641 O O . ILE A 1 83 ? 19.385 -12.600 7.845 1.00 10.18 1300 ILE A O 1
ATOM 646 N N . LYS A 1 84 ? 20.354 -14.625 8.047 1.00 10.66 1301 LYS A N 1
ATOM 647 C CA . LYS A 1 84 ? 21.724 -14.129 7.944 1.00 10.58 1301 LYS A CA 1
ATOM 648 C C . LYS A 1 84 ? 21.972 -13.335 6.646 1.00 10.28 1301 LYS A C 1
ATOM 649 O O . LYS A 1 84 ? 22.573 -12.259 6.670 1.00 8.70 1301 LYS A O 1
ATOM 655 N N . ASN A 1 85 ? 21.494 -13.865 5.519 1.00 10.54 1302 ASN A N 1
ATOM 656 C CA . ASN A 1 85 ? 21.584 -13.176 4.226 1.00 10.83 1302 ASN A CA 1
ATOM 657 C C . ASN A 1 85 ? 20.831 -11.851 4.164 1.00 10.30 1302 ASN A C 1
ATOM 658 O O . ASN A 1 85 ? 21.298 -10.876 3.556 1.00 10.06 1302 ASN A O 1
ATOM 663 N N . ALA A 1 86 ? 19.650 -11.837 4.772 1.00 9.37 1303 ALA A N 1
ATOM 664 C CA . ALA A 1 86 ? 18.835 -10.631 4.870 1.00 9.52 1303 ALA A CA 1
ATOM 665 C C . ALA A 1 86 ? 19.563 -9.570 5.707 1.00 9.72 1303 ALA A C 1
ATOM 666 O O . ALA A 1 86 ? 19.660 -8.414 5.300 1.00 9.57 1303 ALA A O 1
ATOM 668 N N . ILE A 1 87 ? 20.099 -9.995 6.852 1.00 9.55 1304 ILE A N 1
ATOM 669 C CA . ILE A 1 87 ? 20.882 -9.119 7.731 1.00 9.81 1304 ILE A CA 1
ATOM 670 C C . ILE A 1 87 ? 22.121 -8.561 7.008 1.00 10.73 1304 ILE A C 1
ATOM 671 O O . ILE A 1 87 ? 22.407 -7.365 7.099 1.00 10.55 1304 ILE A O 1
ATOM 676 N N . HIS A 1 88 ? 22.831 -9.428 6.291 1.00 11.16 1305 HIS A N 1
ATOM 677 C CA . HIS A 1 88 ? 23.997 -9.032 5.499 1.00 11.78 1305 HIS A CA 1
ATOM 678 C C . HIS A 1 88 ? 23.604 -7.984 4.450 1.00 11.31 1305 HIS A C 1
ATOM 679 O O . HIS A 1 88 ? 24.246 -6.935 4.340 1.00 11.45 1305 HIS A O 1
ATOM 686 N N . LYS A 1 89 ? 22.539 -8.260 3.713 1.00 10.88 1306 LYS A N 1
ATOM 687 C CA . LYS A 1 89 ? 22.051 -7.359 2.665 1.00 10.91 1306 LYS A CA 1
ATOM 688 C C . LYS A 1 89 ? 21.556 -6.045 3.264 1.00 10.08 1306 LYS A C 1
ATOM 689 O O . LYS A 1 89 ? 21.858 -4.958 2.743 1.00 9.83 1306 LYS A O 1
ATOM 695 N N . GLU A 1 90 ? 20.814 -6.137 4.362 1.00 9.48 1307 GLU A N 1
ATOM 696 C CA . GLU A 1 90 ? 20.367 -4.931 5.073 1.00 8.88 1307 GLU A CA 1
ATOM 697 C C . GLU A 1 90 ? 21.564 -4.025 5.375 1.00 8.91 1307 GLU A C 1
ATOM 698 O O . GLU A 1 90 ? 21.524 -2.828 5.134 1.00 9.15 1307 GLU A O 1
ATOM 704 N N . THR A 1 91 ? 22.630 -4.615 5.893 1.00 9.40 1308 THR A N 1
ATOM 705 C CA . THR A 1 91 ? 23.802 -3.851 6.293 1.00 9.82 1308 THR A CA 1
ATOM 706 C C . THR A 1 91 ? 24.416 -3.155 5.066 1.00 9.82 1308 THR A C 1
ATOM 707 O O . THR A 1 91 ? 24.782 -1.981 5.137 1.00 9.62 1308 THR A O 1
ATOM 711 N N . GLU A 1 92 ? 24.498 -3.878 3.945 1.00 9.97 1309 GLU A N 1
ATOM 712 C CA . GLU A 1 92 ? 25.008 -3.342 2.675 1.00 11.44 1309 GLU A CA 1
ATOM 713 C C . GLU A 1 92 ? 24.185 -2.153 2.175 1.00 10.50 1309 GLU A C 1
ATOM 714 O O . GLU A 1 92 ? 24.719 -1.107 1.813 1.00 9.51 1309 GLU A O 1
ATOM 720 N N . LEU A 1 93 ? 22.874 -2.327 2.156 1.00 9.52 1310 LEU A N 1
ATOM 721 C CA . LEU A 1 93 ? 21.962 -1.269 1.725 1.00 9.35 1310 LEU A CA 1
ATOM 722 C C . LEU A 1 93 ? 21.926 -0.043 2.655 1.00 8.36 1310 LEU A C 1
ATOM 723 O O . LEU A 1 93 ? 21.757 1.097 2.194 1.00 7.46 1310 LEU A O 1
ATOM 728 N N . LEU A 1 94 ? 22.028 -0.283 3.956 1.00 8.30 1311 LEU A N 1
ATOM 729 C CA . LEU A 1 94 ? 22.127 0.815 4.911 1.00 8.14 1311 LEU A CA 1
ATOM 730 C C . LEU A 1 94 ? 23.425 1.583 4.701 1.00 8.39 1311 LEU A C 1
ATOM 731 O O . LEU A 1 94 ? 23.419 2.802 4.795 1.00 8.05 1311 LEU A O 1
ATOM 736 N N . TYR A 1 95 ? 24.521 0.874 4.398 1.00 7.93 1312 TYR A N 1
ATOM 737 C CA . TYR A 1 95 ? 25.771 1.561 4.050 1.00 7.57 1312 TYR A CA 1
ATOM 738 C C . TYR A 1 95 ? 25.597 2.531 2.882 1.00 7.80 1312 TYR A C 1
ATOM 739 O O . TYR A 1 95 ? 25.947 3.691 2.986 1.00 7.05 1312 TYR A O 1
ATOM 748 N N . GLU A 1 96 ? 25.070 2.027 1.765 1.00 8.18 1313 GLU A N 1
ATOM 749 C CA . GLU A 1 96 ? 24.778 2.852 0.607 1.00 9.05 1313 GLU A CA 1
ATOM 750 C C . GLU A 1 96 ? 23.931 4.069 1.002 1.00 9.16 1313 GLU A C 1
ATOM 751 O O . GLU A 1 96 ? 24.233 5.195 0.616 1.00 8.92 1313 GLU A O 1
ATOM 757 N N . TYR A 1 97 ? 22.870 3.826 1.761 1.00 8.64 1314 TYR A N 1
ATOM 758 C CA . TYR A 1 97 ? 21.871 4.851 2.031 1.00 8.55 1314 TYR A CA 1
ATOM 759 C C . TYR A 1 97 ? 22.453 5.976 2.892 1.00 8.2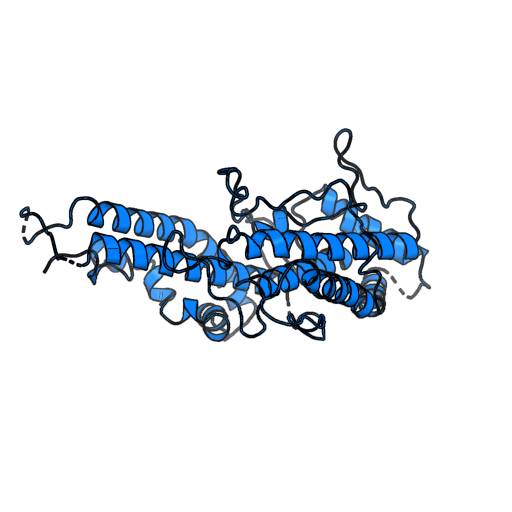5 1314 TYR A C 1
ATOM 760 O O . TYR A 1 97 ? 22.017 7.121 2.795 1.00 8.22 1314 TYR A O 1
ATOM 769 N N . HIS A 1 98 ? 23.427 5.630 3.732 1.00 8.11 1315 HIS A N 1
ATOM 770 C CA . HIS A 1 98 ? 24.091 6.616 4.602 1.00 8.99 1315 HIS A CA 1
ATOM 771 C C . HIS A 1 98 ? 25.342 7.234 3.961 1.00 8.54 1315 HIS A C 1
ATOM 772 O O . HIS A 1 98 ? 25.621 8.421 4.153 1.00 8.67 1315 HIS A O 1
ATOM 779 N N . ASP A 1 99 ? 26.082 6.425 3.201 1.00 9.34 1316 ASP A N 1
ATOM 780 C CA . ASP A 1 99 ? 27.257 6.881 2.442 1.00 9.06 1316 ASP A CA 1
ATOM 781 C C . ASP A 1 99 ? 26.899 7.896 1.361 1.00 9.25 1316 ASP A C 1
ATOM 782 O O . ASP A 1 99 ? 27.682 8.809 1.081 1.00 9.11 1316 ASP A O 1
ATOM 787 N N . THR A 1 100 ? 25.716 7.729 0.763 1.00 8.86 1317 THR A N 1
ATOM 788 C CA . THR A 1 100 ? 25.184 8.681 -0.234 1.00 8.67 1317 THR A CA 1
ATOM 789 C C . THR A 1 100 ? 24.574 9.926 0.414 1.00 8.33 1317 THR A C 1
ATOM 790 O O . THR A 1 100 ? 24.260 10.902 -0.265 1.00 8.83 1317 THR A O 1
ATOM 794 N N . GLY A 1 101 ? 24.418 9.878 1.732 1.00 8.34 1318 GLY A N 1
ATOM 795 C CA . GLY A 1 101 ? 23.924 11.007 2.499 1.00 7.92 1318 GLY A CA 1
ATOM 796 C C . GLY A 1 101 ? 22.430 11.191 2.337 1.00 7.97 1318 GLY A C 1
ATOM 797 O O . GLY A 1 101 ? 21.924 12.283 2.549 1.00 8.75 1318 GLY A O 1
ATOM 798 N N . THR A 1 102 ? 21.743 10.113 1.956 1.00 7.82 1319 THR A N 1
ATOM 799 C CA . THR A 1 102 ? 20.296 10.143 1.729 1.00 8.36 1319 THR A CA 1
ATOM 800 C C . THR A 1 102 ? 19.498 9.980 3.037 1.00 7.56 1319 THR A C 1
ATOM 801 O O . THR A 1 102 ? 18.501 10.676 3.243 1.00 6.91 1319 THR A O 1
ATOM 805 N N . ALA A 1 103 ? 19.943 9.079 3.916 1.00 7.88 1320 ALA A N 1
ATOM 806 C CA . ALA A 1 103 ? 19.298 8.889 5.217 1.00 7.10 1320 ALA A CA 1
ATOM 807 C C . ALA A 1 103 ? 19.327 10.222 5.989 1.00 7.92 1320 ALA A C 1
ATOM 808 O O . ALA A 1 103 ? 20.367 10.879 6.034 1.00 6.81 1320 ALA A O 1
ATOM 810 N N . ILE A 1 104 ? 18.198 10.618 6.580 1.00 6.96 1321 ILE A N 1
ATOM 811 C CA . ILE A 1 104 ? 18.126 11.875 7.327 1.00 7.61 1321 ILE A CA 1
ATOM 812 C C . ILE A 1 104 ? 19.232 11.985 8.372 1.00 7.11 1321 ILE A C 1
ATOM 813 O O . ILE A 1 104 ? 19.890 13.017 8.472 1.00 7.24 1321 ILE A O 1
ATOM 818 N N . ILE A 1 105 ? 19.461 10.901 9.111 1.00 7.13 1322 ILE A N 1
ATOM 819 C CA . ILE A 1 105 ? 20.456 10.923 10.171 1.00 7.88 1322 ILE A CA 1
ATOM 820 C C . ILE A 1 105 ? 21.891 10.924 9.641 1.00 8.24 1322 ILE A C 1
ATOM 821 O O . ILE A 1 105 ? 22.825 11.029 10.428 1.00 7.88 1322 ILE A O 1
ATOM 826 N N . SER A 1 106 ? 22.050 10.827 8.315 1.00 8.94 1323 SER A N 1
ATOM 827 C CA . SER A 1 106 ? 23.390 10.911 7.718 1.00 9.29 1323 SER A CA 1
ATOM 828 C C . SER A 1 106 ? 23.747 12.334 7.253 1.00 10.21 1323 SER A C 1
ATOM 829 O O . SER A 1 106 ? 24.867 12.584 6.806 1.00 8.78 1323 SER A O 1
ATOM 832 N N . LYS A 1 107 ? 22.791 13.254 7.355 1.00 11.01 1324 LYS A N 1
ATOM 833 C CA . LYS A 1 107 ? 22.951 14.592 6.782 1.00 12.21 1324 LYS A CA 1
ATOM 834 C C . LYS A 1 107 ? 23.663 15.568 7.706 1.00 12.91 1324 LYS A C 1
ATOM 835 O O . LYS A 1 107 ? 23.716 15.376 8.927 1.00 12.69 1324 LYS A O 1
ATOM 841 N N . ASN A 1 108 ? 24.220 16.604 7.078 1.00 14.22 1325 ASN A N 1
ATOM 842 C CA . ASN A 1 108 ? 24.840 17.749 7.725 1.00 15.63 1325 ASN A CA 1
ATOM 843 C C . ASN A 1 108 ? 23.770 18.778 8.116 1.00 16.76 1325 ASN A C 1
ATOM 844 O O . ASN A 1 108 ? 22.688 18.801 7.519 1.00 16.11 1325 ASN A O 1
ATOM 849 N N . ASP A 1 109 ? 24.081 19.625 9.102 1.00 18.02 1326 ASP A N 1
ATOM 850 C CA . ASP A 1 109 ? 23.293 20.832 9.403 1.00 19.99 1326 ASP A CA 1
ATOM 851 C C . ASP A 1 109 ? 22.990 21.661 8.152 1.00 20.81 1326 ASP A C 1
ATOM 852 O O . ASP A 1 109 ? 21.939 22.298 8.057 1.00 21.47 1326 ASP A O 1
ATOM 857 N N . LYS A 1 110 ? 23.931 21.661 7.208 1.00 21.84 1327 LYS A N 1
ATOM 858 C CA . LYS A 1 110 ? 23.853 22.490 6.004 1.00 22.83 1327 LYS A CA 1
ATOM 859 C C . LYS A 1 110 ? 23.549 21.674 4.753 1.00 23.40 1327 LYS A C 1
ATOM 860 O O . LYS A 1 110 ? 24.167 20.632 4.528 1.00 23.81 1327 LYS A O 1
ATOM 866 N N . LYS A 1 111 ? 22.616 22.165 3.938 1.00 24.13 1328 LYS A N 1
ATOM 867 C CA . LYS A 1 111 ? 22.252 21.530 2.661 1.00 25.04 1328 LYS A CA 1
ATOM 868 C C . LYS A 1 111 ? 23.456 21.367 1.731 1.00 25.41 1328 LYS A C 1
ATOM 869 O O . LYS A 1 111 ? 24.333 22.235 1.673 1.00 25.51 1328 LYS A O 1
ATOM 875 N N . GLY A 1 112 ? 23.484 20.254 1.003 1.00 25.99 1329 GLY A N 1
ATOM 876 C CA . GLY A 1 112 ? 24.543 19.984 0.030 1.00 26.34 1329 GLY A CA 1
ATOM 877 C C . GLY A 1 112 ? 25.814 19.413 0.631 1.00 26.58 1329 GLY A C 1
ATOM 878 O O . GLY A 1 112 ? 26.571 18.716 -0.051 1.00 27.07 1329 GLY A O 1
ATOM 879 N N . GLN A 1 113 ? 26.045 19.703 1.910 1.00 26.47 1330 GLN A N 1
ATOM 880 C CA . GLN A 1 113 ? 27.261 19.292 2.599 1.00 26.08 1330 GLN A CA 1
ATOM 881 C C . GLN A 1 113 ? 27.110 17.895 3.205 1.00 26.03 1330 GLN A C 1
ATOM 882 O O . GLN A 1 113 ? 26.068 17.555 3.768 1.00 25.86 1330 GLN A O 1
ATOM 888 N N . LYS A 1 114 ? 28.159 17.090 3.065 1.00 25.83 1331 LYS A N 1
ATOM 889 C CA . LYS A 1 114 ? 28.196 15.733 3.599 1.00 25.84 1331 LYS A CA 1
ATOM 890 C C . LYS A 1 114 ? 28.221 15.775 5.125 1.00 25.22 1331 LYS A C 1
ATOM 891 O O . LYS A 1 114 ? 28.890 16.624 5.715 1.00 25.14 1331 LYS A O 1
ATOM 897 N N . GLY A 1 115 ? 27.477 14.868 5.754 1.00 25.05 1332 GLY A N 1
ATOM 898 C CA . GLY A 1 115 ? 27.535 14.695 7.205 1.00 24.58 1332 GLY A CA 1
ATOM 899 C C . GLY A 1 115 ? 28.900 14.160 7.602 1.00 24.47 1332 GLY A C 1
ATOM 900 O O . GLY A 1 115 ? 29.489 13.365 6.866 1.00 24.18 1332 GLY A O 1
ATOM 901 N N . LYS A 1 116 ? 29.408 14.608 8.751 1.00 24.15 1333 LYS A N 1
ATOM 902 C CA . LYS A 1 116 ? 30.735 14.206 9.228 1.00 24.47 1333 LYS A CA 1
ATOM 903 C C . LYS A 1 116 ? 30.810 12.702 9.484 1.00 24.10 1333 LYS A C 1
ATOM 904 O O . LYS A 1 116 ? 29.962 12.139 10.184 1.00 24.34 1333 LYS A O 1
ATOM 910 N N . ASN A 1 117 ? 31.817 12.061 8.894 1.00 23.55 1334 ASN A N 1
ATOM 911 C CA . ASN A 1 117 ? 32.125 10.668 9.187 1.00 23.22 1334 ASN A CA 1
ATOM 912 C C . ASN A 1 117 ? 32.412 10.469 10.674 1.00 22.84 1334 ASN A C 1
ATOM 913 O O . ASN A 1 117 ? 33.063 11.297 11.307 1.00 22.55 1334 ASN A O 1
ATOM 918 N N . ASP A 1 118 ? 31.907 9.368 11.212 1.00 22.43 1335 ASP A N 1
ATOM 919 C CA . ASP A 1 118 ? 32.202 8.917 12.565 1.00 22.39 1335 ASP A CA 1
ATOM 920 C C . ASP A 1 118 ? 33.561 8.240 12.598 1.00 22.73 1335 ASP A C 1
ATOM 921 O O . ASP A 1 118 ? 34.236 8.190 11.561 1.00 22.78 1335 ASP A O 1
ATOM 926 N N . PRO A 1 119 ? 34.095 7.916 13.793 1.00 22.53 1336 PRO A N 1
ATOM 927 C CA . PRO A 1 119 ? 35.260 8.546 14.333 1.00 22.27 1336 PRO A CA 1
ATOM 928 C C . PRO A 1 119 ? 36.211 7.441 13.823 1.00 21.66 1336 PRO A C 1
ATOM 929 O O . PRO A 1 119 ? 37.426 7.534 13.928 1.00 21.68 1336 PRO A O 1
ATOM 933 N N . ASN A 1 120 ? 35.571 6.401 13.261 1.00 20.99 1337 ASN A N 1
ATOM 934 C CA . ASN A 1 120 ? 36.179 5.222 12.634 1.00 20.36 1337 ASN A CA 1
ATOM 935 C C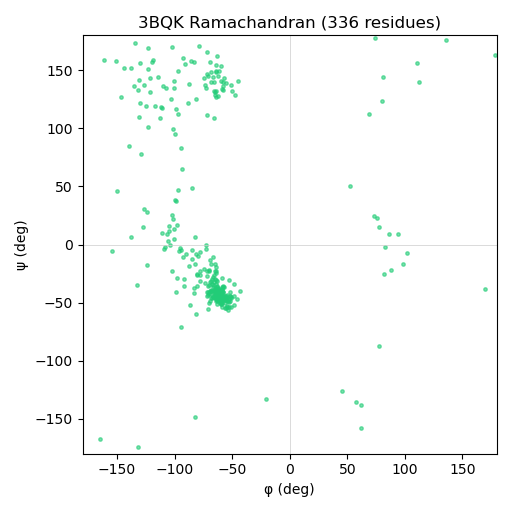 . ASN A 1 120 ? 36.132 5.258 11.102 1.00 19.33 1337 ASN A C 1
ATOM 936 O O . ASN A 1 120 ? 36.575 4.312 10.441 1.00 19.11 1337 ASN A O 1
ATOM 941 N N . GLY A 1 121 ? 35.555 6.324 10.548 1.00 17.93 1338 GLY A N 1
ATOM 942 C CA . GLY A 1 121 ? 35.574 6.568 9.111 1.00 16.96 1338 GLY A CA 1
ATOM 943 C C . GLY A 1 121 ? 34.368 6.067 8.345 1.00 16.41 1338 GLY A C 1
ATOM 944 O O . GLY A 1 121 ? 34.375 6.082 7.110 1.00 17.08 1338 GLY A O 1
ATOM 945 N N . LEU A 1 122 ? 33.339 5.623 9.070 1.00 14.62 1339 LEU A N 1
ATOM 946 C CA . LEU A 1 122 ? 32.086 5.173 8.462 1.00 13.66 1339 LEU A CA 1
ATOM 947 C C . LEU A 1 122 ? 31.091 6.326 8.334 1.00 12.82 1339 LEU A C 1
ATOM 948 O O . LEU A 1 122 ? 31.169 7.302 9.100 1.00 13.27 1339 LEU A O 1
ATOM 953 N N . PRO A 1 123 ? 30.153 6.219 7.376 1.00 12.12 1340 PRO A N 1
ATOM 954 C CA . PRO A 1 123 ? 29.161 7.273 7.155 1.00 11.52 1340 PRO A CA 1
ATOM 955 C C . PRO A 1 123 ? 28.365 7.610 8.411 1.00 10.80 1340 PRO A C 1
ATOM 956 O O . PRO A 1 123 ? 27.963 6.708 9.145 1.00 11.22 1340 PRO A O 1
ATOM 960 N N . LYS A 1 124 ? 28.131 8.901 8.624 1.00 10.69 1341 LYS A N 1
ATOM 961 C CA . LYS A 1 124 ? 27.309 9.382 9.729 1.00 10.48 1341 LYS A CA 1
ATOM 962 C C . LYS A 1 124 ? 26.007 8.580 9.782 1.00 9.74 1341 LYS A C 1
ATOM 963 O O . LYS A 1 124 ? 25.327 8.435 8.768 1.00 9.07 1341 LYS A O 1
ATOM 969 N N . GLY A 1 125 ? 25.682 8.052 10.957 1.00 8.49 1342 GLY A N 1
ATOM 970 C CA . GLY A 1 125 ? 24.398 7.385 11.150 1.00 8.74 1342 GLY A CA 1
ATOM 971 C C . GLY A 1 125 ? 24.354 5.909 10.811 1.00 9.15 1342 GLY A C 1
ATOM 972 O O . GLY A 1 125 ? 23.503 5.173 11.337 1.00 8.42 1342 GLY A O 1
ATOM 973 N N . PHE A 1 126 ? 25.290 5.459 9.967 1.00 7.37 1343 PHE A N 1
ATOM 974 C CA . PHE A 1 126 ? 25.295 4.084 9.470 1.00 8.05 1343 PHE A CA 1
ATOM 975 C C . PHE A 1 126 ? 25.223 3.053 10.608 1.00 7.17 1343 PHE A C 1
ATOM 976 O O . PHE A 1 126 ? 24.366 2.164 10.596 1.00 6.30 1343 PHE A O 1
ATOM 984 N N . CYS A 1 127 ? 26.136 3.165 11.562 1.00 7.42 1344 CYS A N 1
ATOM 985 C CA . CYS A 1 127 ? 26.165 2.225 12.708 1.00 7.98 1344 CYS A CA 1
ATOM 986 C C . CYS A 1 127 ? 24.861 2.233 13.509 1.00 7.90 1344 CYS A C 1
ATOM 987 O O . CYS A 1 127 ? 24.363 1.162 13.901 1.00 7.54 1344 CYS A O 1
ATOM 990 N N . HIS A 1 128 ? 24.294 3.421 13.730 1.00 7.30 1345 HIS A N 1
ATOM 991 C CA . HIS A 1 128 ? 23.028 3.519 14.481 1.00 7.53 1345 HIS A CA 1
ATOM 992 C C . HIS A 1 128 ? 21.931 2.746 13.755 1.00 7.75 1345 HIS A C 1
ATOM 993 O O . HIS A 1 128 ? 21.207 1.921 14.373 1.00 7.02 1345 HIS A O 1
ATOM 1000 N N . ALA A 1 129 ? 21.835 2.988 12.439 1.00 8.24 1346 ALA A N 1
ATOM 1001 C CA . ALA A 1 129 ? 20.850 2.302 11.561 1.00 8.15 1346 ALA A CA 1
ATOM 1002 C C . ALA A 1 129 ? 20.985 0.778 11.543 1.00 8.08 1346 ALA A C 1
ATOM 1003 O O . ALA A 1 129 ? 19.983 0.054 11.652 1.00 8.23 1346 ALA A O 1
ATOM 1005 N N . VAL A 1 130 ? 22.220 0.306 11.390 1.00 7.77 1347 VAL A N 1
ATOM 1006 C CA . VAL A 1 130 ? 22.558 -1.114 11.399 1.00 7.90 1347 VAL A CA 1
ATOM 1007 C C . VAL A 1 130 ? 22.148 -1.735 12.739 1.00 7.54 1347 VAL A C 1
ATOM 1008 O O . VAL A 1 130 ? 21.535 -2.805 12.784 1.00 6.59 1347 VAL A O 1
ATOM 1012 N N . GLN A 1 131 ? 22.460 -1.041 13.831 1.00 6.32 1348 GLN A N 1
ATOM 1013 C CA . GLN A 1 131 ? 22.079 -1.532 15.170 1.00 7.59 1348 GLN A CA 1
ATOM 1014 C C . GLN A 1 131 ? 20.566 -1.643 15.356 1.00 6.44 1348 GLN A C 1
ATOM 1015 O O . GLN A 1 131 ? 20.058 -2.626 15.936 1.00 6.46 1348 GLN A O 1
ATOM 1021 N N . ARG A 1 132 ? 19.858 -0.633 14.869 1.00 5.90 1349 ARG A N 1
ATOM 1022 C CA . ARG A 1 132 ? 18.408 -0.581 14.949 1.00 6.85 1349 ARG A CA 1
ATOM 1023 C C . ARG A 1 132 ? 17.796 -1.715 14.109 1.00 6.60 1349 ARG A C 1
ATOM 1024 O O . ARG A 1 132 ? 16.897 -2.434 14.577 1.00 7.22 1349 ARG A O 1
ATOM 1032 N N . SER A 1 133 ? 18.304 -1.892 12.892 1.00 7.04 1350 SER A N 1
ATOM 1033 C CA . SER A 1 133 ? 17.786 -2.947 12.029 1.00 7.48 1350 SER A CA 1
ATOM 1034 C C . SER A 1 133 ? 18.017 -4.305 12.683 1.00 7.57 1350 SER A C 1
ATOM 1035 O O . SER A 1 133 ? 17.121 -5.152 12.659 1.00 7.34 1350 SER A O 1
ATOM 1038 N N . PHE A 1 134 ? 19.188 -4.477 13.296 1.00 7.31 1351 PHE A N 1
ATOM 1039 C CA . PHE A 1 134 ? 19.493 -5.731 13.994 1.00 8.04 1351 PHE A CA 1
ATOM 1040 C C . PHE A 1 134 ? 18.479 -6.025 15.100 1.00 7.93 1351 PHE A C 1
ATOM 1041 O O . PHE A 1 134 ? 17.984 -7.164 15.203 1.00 8.23 1351 PHE A O 1
ATOM 1049 N N . ILE A 1 135 ? 18.184 -5.007 15.915 1.00 7.46 1352 ILE A N 1
ATOM 1050 C CA . ILE A 1 135 ? 17.149 -5.118 16.964 1.00 7.95 1352 ILE A CA 1
ATOM 1051 C C . ILE A 1 135 ? 15.798 -5.487 16.334 1.00 7.67 1352 ILE A C 1
ATOM 1052 O O . ILE A 1 135 ? 15.075 -6.352 16.857 1.00 7.23 1352 ILE A O 1
ATOM 1057 N N . ASP A 1 136 ? 15.469 -4.838 15.215 1.00 7.94 1353 ASP A N 1
ATOM 1058 C CA . ASP A 1 136 ? 14.259 -5.162 14.459 1.00 8.41 1353 ASP A CA 1
ATOM 1059 C C . ASP A 1 136 ? 14.170 -6.641 14.043 1.00 8.76 1353 ASP A C 1
ATOM 1060 O O . ASP A 1 136 ? 13.106 -7.288 14.228 1.00 8.93 1353 ASP A O 1
ATOM 1065 N N . TYR A 1 137 ? 15.260 -7.185 13.496 1.00 8.96 1354 TYR A N 1
ATOM 1066 C CA . TYR A 1 137 ? 15.287 -8.612 13.153 1.00 9.72 1354 TYR A CA 1
ATOM 1067 C C . TYR A 1 137 ? 15.054 -9.485 14.388 1.00 10.54 1354 TYR A C 1
ATOM 1068 O O . TYR A 1 137 ? 14.203 -10.382 14.364 1.00 9.07 1354 TYR A O 1
ATOM 1077 N N . LYS A 1 138 ? 15.812 -9.208 15.453 1.00 10.54 1355 LYS A N 1
ATOM 1078 C CA . LYS A 1 138 ? 15.706 -9.950 16.708 1.00 11.66 1355 LYS A CA 1
ATOM 1079 C C . LYS A 1 138 ? 14.267 -10.023 17.194 1.00 11.54 1355 LYS A C 1
ATOM 1080 O O . LYS A 1 138 ? 13.789 -11.086 17.591 1.00 10.95 1355 LYS A O 1
ATOM 1086 N N . ASN A 1 139 ? 13.579 -8.887 17.165 1.00 11.66 1356 ASN A N 1
ATOM 1087 C CA . ASN A 1 139 ? 12.234 -8.834 17.683 1.00 12.65 1356 ASN A CA 1
ATOM 1088 C C . ASN A 1 139 ? 11.243 -9.525 16.756 1.00 13.27 1356 ASN A C 1
ATOM 1089 O O . ASN A 1 139 ? 10.281 -10.126 17.229 1.00 12.58 1356 ASN A O 1
ATOM 1094 N N . MET A 1 140 ? 11.503 -9.458 15.451 1.00 14.46 1357 MET A N 1
ATOM 1095 C CA . MET A 1 140 ? 10.716 -10.230 14.477 1.00 17.30 1357 MET A CA 1
ATOM 1096 C C . MET A 1 140 ? 10.835 -11.740 14.727 1.00 17.29 1357 MET A C 1
ATOM 1097 O O . MET A 1 140 ? 9.820 -12.450 14.744 1.00 17.26 1357 MET A O 1
ATOM 1102 N N . ILE A 1 141 ? 12.073 -12.216 14.915 1.00 17.74 1358 ILE A N 1
ATOM 1103 C CA . ILE A 1 141 ? 12.350 -13.624 15.237 1.00 17.94 1358 ILE A CA 1
ATOM 1104 C C . ILE A 1 141 ? 11.658 -14.046 16.535 1.00 17.98 1358 ILE A C 1
ATOM 1105 O O . ILE A 1 141 ? 10.962 -15.060 16.565 1.00 18.26 1358 ILE A O 1
ATOM 1110 N N . LEU A 1 142 ? 11.830 -13.253 17.594 1.00 17.88 1359 LEU A N 1
ATOM 1111 C CA . LEU A 1 142 ? 11.285 -13.584 18.910 1.00 18.02 1359 LEU A CA 1
ATOM 1112 C C . LEU A 1 142 ? 9.760 -13.524 18.956 1.00 17.63 1359 LEU A C 1
ATOM 1113 O O . LEU A 1 142 ? 9.147 -14.064 19.873 1.00 17.30 1359 LEU A O 1
ATOM 1118 N N . GLY A 1 143 ? 9.157 -12.874 17.965 1.00 17.39 1360 GLY A N 1
ATOM 1119 C CA . GLY A 1 143 ? 7.714 -12.631 17.985 1.00 17.62 1360 GLY A CA 1
ATOM 1120 C C . GLY A 1 143 ? 7.346 -11.559 18.996 1.00 17.78 1360 GLY A C 1
ATO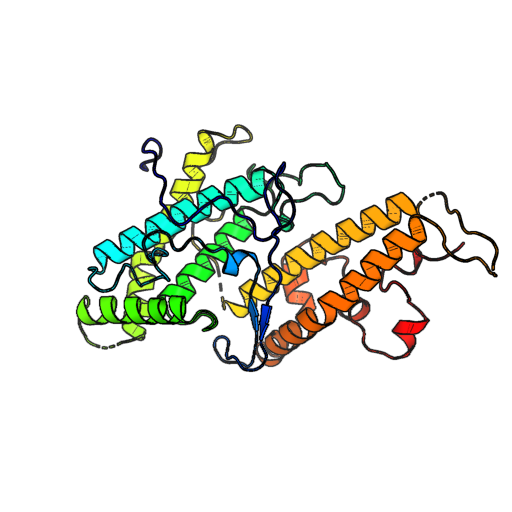M 1121 O O . GLY A 1 143 ? 6.212 -11.516 19.477 1.00 17.81 1360 GLY A O 1
ATOM 1122 N N . THR A 1 144 ? 8.303 -10.683 19.311 1.00 17.89 1361 THR A N 1
ATOM 1123 C CA . THR A 1 144 ? 8.094 -9.651 20.339 1.00 18.33 1361 THR A CA 1
ATOM 1124 C C . THR A 1 144 ? 8.030 -8.228 19.789 1.00 19.00 1361 THR A C 1
ATOM 1125 O O . THR A 1 144 ? 8.024 -7.263 20.558 1.00 19.06 1361 THR A O 1
ATOM 1129 N N . SER A 1 145 ? 7.964 -8.089 18.470 1.00 18.92 1362 SER A N 1
ATOM 1130 C CA . SER A 1 145 ? 7.855 -6.761 17.877 1.00 19.68 1362 SER A CA 1
ATOM 1131 C C . SER A 1 145 ? 6.422 -6.247 17.868 1.00 20.57 1362 SER A C 1
ATOM 1132 O O . SER A 1 145 ? 5.629 -6.551 18.764 1.00 20.22 1362 SER A O 1
ATOM 1135 N N . VAL A 1 146 ? 6.112 -5.453 16.849 1.00 21.59 1363 VAL A N 1
ATOM 1136 C CA . VAL A 1 146 ? 4.763 -4.976 16.602 1.00 22.38 1363 VAL A CA 1
ATOM 1137 C C . VAL A 1 146 ? 4.067 -5.860 15.550 1.00 23.01 1363 VAL A C 1
ATOM 1138 O O . VAL A 1 146 ? 4.723 -6.437 14.673 1.00 23.01 1363 VAL A O 1
ATOM 1142 N N . ASN A 1 147 ? 2.744 -5.974 15.667 1.00 23.62 1364 ASN A N 1
ATOM 1143 C CA . ASN A 1 147 ? 1.936 -6.823 14.787 1.00 24.17 1364 ASN A CA 1
ATOM 1144 C C . ASN A 1 147 ? 1.244 -6.047 13.660 1.00 24.22 1364 ASN A C 1
ATOM 1145 O O . ASN A 1 147 ? 0.097 -6.344 13.297 1.00 24.17 1364 ASN A O 1
ATOM 1150 N N . ILE A 1 148 ? 1.950 -5.064 13.103 1.00 24.54 1365 ILE A N 1
ATOM 1151 C CA . ILE A 1 148 ? 1.368 -4.158 12.102 1.00 24.60 1365 ILE A CA 1
ATOM 1152 C C . ILE A 1 148 ? 1.262 -4.788 10.708 1.00 24.43 1365 ILE A C 1
ATOM 1153 O O . ILE A 1 148 ? 0.351 -4.461 9.942 1.00 24.22 1365 ILE A O 1
ATOM 1158 N N . TYR A 1 149 ? 2.193 -5.680 10.379 1.00 24.23 1366 TYR A N 1
ATOM 1159 C CA . TYR A 1 149 ? 2.101 -6.417 9.126 1.00 24.44 1366 TYR A CA 1
ATOM 1160 C C . TYR A 1 149 ? 1.524 -7.799 9.375 1.00 24.84 1366 TYR A C 1
ATOM 1161 O O . TYR A 1 149 ? 2.128 -8.618 10.074 1.00 24.63 1366 TYR A O 1
ATOM 1170 N N . GLU A 1 150 ? 0.351 -8.049 8.796 1.00 25.33 1367 GLU A N 1
ATOM 1171 C CA . GLU A 1 150 ? -0.262 -9.369 8.828 1.00 25.89 1367 GLU A CA 1
ATOM 1172 C C . GLU A 1 150 ? 0.680 -10.407 8.207 1.00 26.40 1367 GLU A C 1
ATOM 1173 O O . GLU A 1 150 ? 0.748 -11.547 8.668 1.00 26.41 1367 GLU A O 1
ATOM 1179 N N . HIS A 1 151 ? 1.421 -9.997 7.178 1.00 26.94 1368 HIS A N 1
ATOM 1180 C CA . HIS A 1 151 ? 2.399 -10.875 6.533 1.00 27.72 1368 HIS A CA 1
ATOM 1181 C C . HIS A 1 151 ? 3.619 -11.191 7.419 1.00 28.03 1368 HIS A C 1
ATOM 1182 O O . HIS A 1 151 ? 4.058 -12.344 7.478 1.00 28.03 1368 HIS A O 1
ATOM 1189 N N . ILE A 1 152 ? 4.149 -10.173 8.105 1.00 28.29 1369 ILE A N 1
ATOM 1190 C CA . ILE A 1 152 ? 5.231 -10.349 9.081 1.00 28.47 1369 ILE A CA 1
ATOM 1191 C C . ILE A 1 152 ? 4.718 -11.108 10.309 1.00 28.84 1369 ILE A C 1
ATOM 1192 O O . ILE A 1 152 ? 5.426 -11.947 10.872 1.00 28.60 1369 ILE A O 1
ATOM 1197 N N . GLY A 1 153 ? 3.490 -10.792 10.723 1.00 29.05 1370 GLY A N 1
ATOM 1198 C CA . GLY A 1 153 ? 2.805 -11.523 11.784 1.00 29.29 1370 GLY A CA 1
ATOM 1199 C C . GLY A 1 153 ? 2.816 -13.008 11.481 1.00 29.63 1370 GLY A C 1
ATOM 1200 O O . GLY A 1 153 ? 3.036 -13.827 12.375 1.00 29.83 1370 GLY A O 1
ATOM 1201 N N . LYS A 1 154 ? 2.590 -13.344 10.209 1.00 29.64 1371 LYS A N 1
ATOM 1202 C CA . LYS A 1 154 ? 2.721 -14.713 9.716 1.00 29.78 1371 LYS A CA 1
ATOM 1203 C C . LYS A 1 154 ? 4.168 -15.217 9.782 1.00 29.72 1371 LYS A C 1
ATOM 1204 O O . LYS A 1 154 ? 4.389 -16.409 9.985 1.00 29.98 1371 LYS A O 1
ATOM 1210 N N . LEU A 1 155 ? 5.135 -14.312 9.613 1.00 29.73 1372 LEU A N 1
ATOM 1211 C CA . LEU A 1 155 ? 6.564 -14.646 9.734 1.00 29.67 1372 LEU A CA 1
ATOM 1212 C C . LEU A 1 155 ? 6.981 -14.917 11.181 1.00 29.47 1372 LEU A C 1
ATOM 1213 O O . LEU A 1 155 ? 7.616 -15.934 11.458 1.00 29.61 1372 LEU A O 1
ATOM 1218 N N . GLN A 1 156 ? 6.738 -13.997 12.088 1.00 20.00 1373 GLN A N 1
ATOM 1219 C CA . GLN A 1 156 ? 6.881 -14.276 13.494 1.00 20.00 1373 GLN A CA 1
ATOM 1220 C C . GLN A 1 156 ? 6.303 -15.615 13.891 1.00 20.00 1373 GLN A C 1
ATOM 1221 O O . GLN A 1 156 ? 6.902 -16.298 14.638 1.00 28.69 1373 GLN A O 1
ATOM 1227 N N . GLU A 1 157 ? 5.158 -15.995 13.347 1.00 28.60 1374 GLU A N 1
ATOM 1228 C CA . GLU A 1 157 ? 4.481 -17.263 13.655 1.00 28.25 1374 GLU A CA 1
ATOM 1229 C C . GLU A 1 157 ? 5.047 -18.479 12.899 1.00 27.82 1374 GLU A C 1
ATOM 1230 O O . GLU A 1 157 ? 5.089 -19.585 13.449 1.00 27.73 1374 GLU A O 1
ATOM 1236 N N . ASP A 1 158 ? 5.477 -18.277 11.652 1.00 27.14 1375 ASP A N 1
ATOM 1237 C CA . ASP A 1 158 ? 6.095 -19.350 10.853 1.00 26.67 1375 ASP A CA 1
ATOM 1238 C C . ASP A 1 158 ? 7.450 -19.773 11.417 1.00 25.92 1375 ASP A C 1
ATOM 1239 O O . ASP A 1 158 ? 7.784 -20.961 11.408 1.00 26.12 1375 ASP A O 1
ATOM 1244 N N . ILE A 1 159 ? 8.230 -18.789 11.864 1.00 25.27 1376 ILE A N 1
ATOM 1245 C CA . ILE A 1 159 ? 9.518 -19.015 12.525 1.00 24.59 1376 ILE A CA 1
ATOM 1246 C C . ILE A 1 159 ? 9.316 -19.851 13.793 1.00 24.38 1376 ILE A C 1
ATOM 1247 O O . ILE A 1 159 ? 9.985 -20.871 13.998 1.00 24.12 1376 ILE A O 1
ATOM 1252 N N . LYS A 1 160 ? 8.376 -19.407 14.623 1.00 23.91 1377 LYS A N 1
ATOM 1253 C CA . LYS A 1 160 ? 7.987 -20.100 15.847 1.00 23.52 1377 LYS A CA 1
ATOM 1254 C C . LYS A 1 160 ? 7.730 -21.594 15.607 1.00 22.93 1377 LYS A C 1
ATOM 1255 O O . LYS A 1 160 ? 8.205 -22.435 16.370 1.00 22.93 1377 LYS A O 1
ATOM 1261 N N . LYS A 1 161 ? 7.010 -21.912 14.530 1.00 22.45 1378 LYS A N 1
ATOM 1262 C CA . LYS A 1 161 ? 6.663 -23.292 14.184 1.00 21.57 1378 LYS A CA 1
ATOM 1263 C C . LYS A 1 161 ? 7.872 -24.126 13.744 1.00 21.18 1378 LYS A C 1
ATOM 1264 O O . LYS A 1 161 ? 7.982 -25.304 14.099 1.00 20.60 1378 LYS A O 1
ATOM 1270 N N . ILE A 1 162 ? 8.765 -23.515 12.964 1.00 20.57 1379 ILE A N 1
ATOM 1271 C CA . ILE A 1 162 ? 10.004 -24.169 12.521 1.00 20.45 1379 ILE A CA 1
ATOM 1272 C C . ILE A 1 162 ? 10.877 -24.534 13.730 1.00 20.36 1379 ILE A C 1
ATOM 1273 O O . ILE A 1 162 ? 11.458 -25.618 13.786 1.00 20.20 1379 ILE A O 1
ATOM 1278 N N . ILE A 1 163 ? 10.947 -23.623 14.696 1.00 20.68 1380 ILE A N 1
ATOM 1279 C CA . ILE A 1 163 ? 11.758 -23.818 15.904 1.00 20.99 1380 ILE A CA 1
ATOM 1280 C C . ILE A 1 163 ? 11.182 -24.931 16.786 1.00 21.11 1380 ILE A C 1
ATOM 1281 O O . ILE A 1 163 ? 11.918 -25.800 17.256 1.00 20.87 1380 ILE A O 1
ATOM 1286 N N . GLU A 1 164 ? 9.867 -24.894 16.990 1.00 21.51 1381 GLU A N 1
ATOM 1287 C CA . GLU A 1 164 ? 9.158 -25.914 17.767 1.00 21.93 1381 GLU A CA 1
ATOM 1288 C C . GLU A 1 164 ? 9.478 -27.333 17.295 1.00 21.66 1381 GLU A C 1
ATOM 1289 O O . GLU A 1 164 ? 9.901 -28.170 18.089 1.00 21.72 1381 GLU A O 1
ATOM 1295 N N . LYS A 1 165 ? 9.303 -27.591 16.001 1.00 21.35 1382 LYS A N 1
ATOM 1296 C CA . LYS A 1 165 ? 9.478 -28.943 15.475 1.00 21.27 1382 LYS A CA 1
ATOM 1297 C C . LYS A 1 165 ? 10.928 -29.285 15.140 1.00 20.62 1382 LYS A C 1
ATOM 1298 O O . LYS A 1 165 ? 11.228 -30.422 14.778 1.00 20.75 1382 LYS A O 1
ATOM 1304 N N . GLY A 1 166 ? 11.815 -28.302 15.267 1.00 19.73 1383 GLY A N 1
ATOM 1305 C CA . GLY A 1 166 ? 13.225 -28.485 14.940 1.00 19.17 1383 GLY A CA 1
ATOM 1306 C C . GLY A 1 166 ? 14.145 -28.520 16.149 1.00 18.64 1383 GLY A C 1
ATOM 1307 O O . GLY A 1 166 ? 15.354 -28.703 16.007 1.00 18.49 1383 GLY A O 1
ATOM 1308 N N . THR A 1 167 ? 13.576 -28.344 17.339 1.00 18.29 1384 THR A N 1
ATOM 1309 C CA . THR A 1 167 ? 14.357 -28.355 18.579 1.00 17.88 1384 THR A CA 1
ATOM 1310 C C . THR A 1 167 ? 13.704 -29.301 19.602 1.00 18.07 1384 THR A C 1
ATOM 1311 O O . THR A 1 167 ? 12.502 -29.582 19.502 1.00 17.54 1384 THR A O 1
ATOM 1315 N N . PRO A 1 168 ? 14.490 -29.812 20.576 1.00 18.27 1385 PRO A N 1
ATOM 1316 C CA . PRO A 1 168 ? 13.891 -30.684 21.588 1.00 18.66 1385 PRO A CA 1
ATOM 1317 C C . PRO A 1 168 ? 12.897 -29.923 22.471 1.00 19.29 1385 PRO A C 1
ATOM 1318 O O . PRO A 1 168 ? 13.152 -28.779 22.853 1.00 18.76 1385 PRO A O 1
ATOM 1322 N N . GLN A 1 169 ? 11.776 -30.570 22.784 1.00 20.31 1386 GLN A N 1
ATOM 1323 C CA . GLN A 1 169 ? 10.681 -29.955 23.535 1.00 21.83 1386 GLN A CA 1
ATOM 1324 C C . GLN A 1 169 ? 11.002 -29.792 25.026 1.00 22.38 1386 GLN A C 1
ATOM 1325 O O . GLN A 1 169 ? 11.650 -30.648 25.630 1.00 22.63 1386 GLN A O 1
ATOM 1331 N N . GLN A 1 170 ? 10.535 -28.690 25.607 1.00 23.14 1387 GLN A N 1
ATOM 1332 C CA . GLN A 1 170 ? 10.603 -28.487 27.054 1.00 23.92 1387 GLN A CA 1
ATOM 1333 C C . GLN A 1 170 ? 9.264 -28.014 27.619 1.00 24.04 1387 GLN A C 1
ATOM 1334 O O . GLN A 1 170 ? 9.109 -27.846 28.830 1.00 24.51 1387 GLN A O 1
ATOM 1340 N N . SER A 1 180 ? 7.546 -23.959 21.574 1.00 32.29 1397 SER A N 1
ATOM 1341 C CA . SER A 1 180 ? 7.286 -22.928 22.569 1.00 32.21 1397 SER A CA 1
ATOM 1342 C C . SER A 1 180 ? 7.881 -21.581 22.139 1.00 31.88 1397 SER A C 1
ATOM 1343 O O . SER A 1 180 ? 8.534 -21.488 21.095 1.00 32.08 1397 SER A O 1
ATOM 1346 N N . THR A 1 181 ? 7.637 -20.541 22.935 1.00 31.24 1398 THR A N 1
ATOM 1347 C CA . THR A 1 181 ? 8.229 -19.221 22.697 1.00 30.45 1398 THR A CA 1
ATOM 1348 C C . THR A 1 181 ? 9.547 -19.051 23.451 1.00 29.76 1398 THR A C 1
ATOM 1349 O O . THR A 1 181 ? 10.430 -18.312 23.007 1.00 29.69 1398 THR A O 1
ATOM 1353 N N . GLU A 1 182 ? 9.668 -19.731 24.591 1.00 28.62 1399 GLU A N 1
ATOM 1354 C CA . GLU A 1 182 ? 10.908 -19.738 25.367 1.00 27.69 1399 GLU A CA 1
ATOM 1355 C C . GLU A 1 182 ? 12.010 -20.510 24.634 1.00 26.28 1399 GLU A C 1
ATOM 1356 O O . GLU A 1 182 ? 13.192 -20.168 24.741 1.00 25.91 1399 GLU A O 1
ATOM 1362 N N . ASN A 1 183 ? 11.616 -21.542 23.885 1.00 24.54 1400 ASN A N 1
ATOM 1363 C CA . ASN A 1 183 ? 12.527 -22.207 22.950 1.00 22.54 1400 ASN A CA 1
ATOM 1364 C C . ASN A 1 183 ? 12.975 -21.288 21.800 1.00 21.07 1400 ASN A C 1
ATOM 1365 O O . ASN A 1 183 ? 14.132 -21.329 21.408 1.00 20.45 1400 ASN A O 1
ATOM 1370 N N . VAL A 1 184 ? 12.075 -20.456 21.272 1.00 19.53 1401 VAL A N 1
ATOM 1371 C CA . VAL A 1 184 ? 12.481 -19.479 20.241 1.00 17.89 1401 VAL A CA 1
ATOM 1372 C C . VAL A 1 184 ? 13.490 -18.472 20.814 1.00 17.07 1401 VAL A C 1
ATOM 1373 O O . VAL A 1 184 ? 14.455 -18.097 20.139 1.00 16.81 1401 VAL A O 1
ATOM 1377 N N . ASN A 1 185 ? 13.274 -18.064 22.066 1.00 16.14 1402 ASN A N 1
ATOM 1378 C CA . ASN A 1 185 ? 14.228 -17.214 22.784 1.00 15.65 1402 ASN A CA 1
ATOM 1379 C C . ASN A 1 185 ? 15.629 -17.844 22.879 1.00 14.28 1402 ASN A C 1
ATOM 1380 O O . ASN A 1 185 ? 16.632 -17.186 22.578 1.00 13.18 1402 ASN A O 1
ATOM 1385 N N . ALA A 1 186 ? 15.678 -19.118 23.280 1.00 12.92 1403 ALA A N 1
ATOM 1386 C CA . ALA A 1 186 ? 16.929 -19.864 23.388 1.00 11.87 1403 ALA A CA 1
ATOM 1387 C C . ALA A 1 186 ? 17.601 -20.019 22.031 1.00 11.43 1403 ALA A C 1
ATOM 1388 O O . ALA A 1 186 ? 18.812 -19.907 21.914 1.00 11.47 1403 ALA A O 1
ATOM 1390 N N . TRP A 1 187 ? 16.806 -20.304 21.007 1.00 10.80 1404 TRP A N 1
ATOM 1391 C CA . TRP A 1 187 ? 17.346 -20.495 19.667 1.00 11.32 1404 TRP A CA 1
ATOM 1392 C C . TRP A 1 187 ? 18.002 -19.212 19.152 1.00 11.55 1404 TRP A C 1
ATOM 1393 O O . TRP A 1 187 ? 19.134 -19.255 18.657 1.00 11.67 1404 TRP A O 1
ATOM 1404 N N . TRP A 1 188 ? 17.295 -18.085 19.296 1.00 12.36 1405 TRP A N 1
ATOM 1405 C CA . TRP A 1 188 ? 17.843 -16.753 18.994 1.00 13.49 1405 TRP A CA 1
ATOM 1406 C C . TRP A 1 188 ? 19.158 -16.485 19.719 1.00 13.17 1405 TRP A C 1
ATOM 1407 O O . TRP A 1 188 ? 20.109 -16.010 19.107 1.00 14.19 1405 TRP A O 1
ATOM 1418 N N . LYS A 1 189 ? 19.191 -16.758 21.021 1.00 13.26 1406 LYS A N 1
ATOM 1419 C CA . LYS A 1 189 ? 20.407 -16.571 21.822 1.00 13.39 1406 LYS A CA 1
ATOM 1420 C C . LYS A 1 189 ? 21.543 -17.415 21.254 1.00 13.46 1406 LYS A C 1
ATOM 1421 O O . LYS A 1 189 ? 22.693 -16.961 21.182 1.00 13.22 1406 LYS A O 1
ATOM 1427 N N . GLY A 1 190 ? 21.202 -18.628 20.817 1.00 13.02 1407 GLY A N 1
ATOM 1428 C CA . GLY A 1 190 ? 22.173 -19.554 20.235 1.00 13.28 1407 GLY A CA 1
ATOM 1429 C C . GLY A 1 190 ? 22.760 -19.122 18.899 1.00 13.49 1407 GLY A C 1
ATOM 1430 O O . GLY A 1 190 ? 23.869 -19.516 18.568 1.00 14.28 1407 GLY A O 1
ATOM 1431 N N . ILE A 1 191 ? 22.014 -18.333 18.122 1.00 13.74 1408 ILE A N 1
ATOM 1432 C CA . ILE A 1 191 ? 22.461 -17.895 16.785 1.00 14.75 1408 ILE A CA 1
ATOM 1433 C C . ILE A 1 191 ? 22.833 -16.407 16.709 1.00 15.10 1408 ILE A C 1
ATOM 1434 O O . ILE A 1 191 ? 23.292 -15.923 15.663 1.00 15.64 1408 ILE A O 1
ATOM 1439 N N . GLU A 1 192 ? 22.628 -15.693 17.811 1.00 15.22 1409 GLU A N 1
ATOM 1440 C CA . GLU A 1 192 ? 22.795 -14.236 17.848 1.00 15.97 1409 GLU A CA 1
ATOM 1441 C C . GLU A 1 192 ? 24.189 -13.793 17.374 1.00 15.93 1409 GLU A C 1
ATOM 1442 O O . GLU A 1 192 ? 24.314 -12.848 16.585 1.00 15.30 1409 GLU A O 1
ATOM 1448 N N . ARG A 1 193 ? 25.228 -14.485 17.842 1.00 16.12 1410 ARG A N 1
ATOM 1449 C CA . ARG A 1 193 ? 26.597 -14.146 17.441 1.00 16.27 1410 ARG A CA 1
ATOM 1450 C C . ARG A 1 193 ? 26.814 -14.351 15.939 1.00 15.50 1410 ARG A C 1
ATOM 1451 O O . ARG A 1 193 ? 27.419 -13.507 15.280 1.00 15.09 1410 ARG A O 1
ATOM 1459 N N . GLU A 1 194 ? 26.287 -15.446 15.393 1.00 14.68 1411 GLU A N 1
ATOM 1460 C CA . GLU A 1 194 ? 26.372 -15.709 13.969 1.00 14.32 1411 GLU A CA 1
ATOM 1461 C C . GLU A 1 194 ? 25.655 -14.605 13.177 1.00 13.03 1411 GLU A C 1
ATOM 1462 O O . GLU A 1 194 ? 26.144 -14.155 12.140 1.00 12.73 1411 GLU A O 1
ATOM 1468 N N . MET A 1 195 ? 24.510 -14.167 13.687 1.00 11.24 1412 MET A N 1
ATOM 1469 C CA . MET A 1 195 ? 23.737 -13.115 13.023 1.00 10.28 1412 MET A CA 1
ATOM 1470 C C . MET A 1 195 ? 24.486 -11.779 13.057 1.00 9.76 1412 MET A C 1
ATOM 1471 O O . MET A 1 195 ? 24.529 -11.080 12.055 1.00 8.94 1412 MET A O 1
ATOM 1476 N N . TRP A 1 196 ? 25.072 -11.397 14.190 1.00 20.00 1413 TRP A N 1
ATOM 1477 C CA . TRP A 1 196 ? 25.866 -10.198 14.253 1.00 20.00 1413 TRP A CA 1
ATOM 1478 C C . TRP A 1 196 ? 27.089 -10.300 13.346 1.00 20.00 1413 TRP A C 1
ATOM 1479 O O . TRP A 1 196 ? 27.524 -9.342 12.762 1.00 9.92 1413 TRP A O 1
ATOM 1490 N N . ASP A 1 197 ? 27.640 -11.499 13.279 1.00 10.87 1414 ASP A N 1
ATOM 1491 C CA . ASP A 1 197 ? 28.759 -11.772 12.417 1.00 11.73 1414 ASP A CA 1
ATOM 1492 C C . ASP A 1 197 ? 28.462 -11.496 10.937 1.00 11.96 1414 ASP A C 1
ATOM 1493 O O . ASP A 1 197 ? 29.348 -11.207 10.191 1.00 11.71 1414 ASP A O 1
ATOM 1498 N N . ALA A 1 198 ? 27.206 -11.621 10.532 1.00 11.24 1415 ALA A N 1
ATOM 1499 C CA . ALA A 1 198 ? 26.755 -11.192 9.199 1.00 10.76 1415 ALA A CA 1
ATOM 1500 C C . ALA A 1 198 ? 26.896 -9.668 9.014 1.00 10.51 1415 ALA A C 1
ATOM 1501 O O . ALA A 1 198 ? 27.332 -9.200 7.963 1.00 10.34 1415 ALA A O 1
ATOM 1503 N N . VAL A 1 199 ? 26.519 -8.904 10.042 1.00 9.92 1416 VAL A N 1
ATOM 1504 C CA . VAL A 1 199 ? 26.747 -7.462 10.056 1.00 9.89 1416 VAL A CA 1
ATOM 1505 C C . VAL A 1 199 ? 28.248 -7.153 9.953 1.00 9.70 1416 VAL A C 1
ATOM 1506 O O . VAL A 1 199 ? 28.670 -6.331 9.151 1.00 8.43 1416 VAL A O 1
ATOM 1510 N N . ARG A 1 200 ? 29.029 -7.838 10.772 1.00 10.77 1417 ARG A N 1
ATOM 1511 C CA . ARG A 1 200 ? 30.477 -7.607 10.824 1.00 12.17 1417 ARG A CA 1
ATOM 1512 C C . ARG A 1 200 ? 31.155 -7.925 9.491 1.00 12.43 1417 ARG A C 1
ATOM 1513 O O . ARG A 1 200 ? 32.058 -7.197 9.070 1.00 12.66 1417 ARG A O 1
ATOM 1521 N N . CYS A 1 201 ? 30.706 -9.000 8.844 1.00 13.70 1418 CYS A N 1
ATOM 1522 C CA . CYS A 1 201 ? 31.174 -9.411 7.518 1.00 13.91 1418 CYS A CA 1
ATOM 1523 C C . CYS A 1 201 ? 30.864 -8.350 6.466 1.00 12.70 1418 CYS A C 1
ATOM 1524 O O . CYS A 1 201 ? 31.725 -7.977 5.678 1.00 12.15 1418 CYS A O 1
ATOM 1527 N N . ALA A 1 202 ? 29.624 -7.862 6.473 1.00 11.81 1419 ALA A N 1
ATOM 1528 C CA . ALA A 1 202 ? 29.202 -6.799 5.568 1.00 11.05 1419 ALA A CA 1
ATOM 1529 C C . ALA A 1 202 ? 30.088 -5.549 5.710 1.00 10.79 1419 ALA A C 1
ATOM 1530 O O . ALA A 1 202 ? 30.505 -4.960 4.715 1.00 10.21 1419 ALA A O 1
ATOM 1532 N N . ILE A 1 203 ? 30.380 -5.167 6.950 1.00 10.31 1420 ILE A N 1
ATOM 1533 C CA . ILE A 1 203 ? 31.265 -4.028 7.232 1.00 10.84 1420 ILE A CA 1
ATOM 1534 C C . ILE A 1 203 ? 32.691 -4.253 6.703 1.00 11.91 1420 ILE A C 1
ATOM 1535 O O . ILE A 1 203 ? 33.317 -3.343 6.147 1.00 11.31 1420 ILE A O 1
ATOM 1540 N N . THR A 1 204 ? 33.189 -5.472 6.875 1.00 13.74 1421 THR A N 1
ATOM 1541 C CA . THR A 1 204 ? 34.475 -5.861 6.312 1.00 15.22 1421 THR A CA 1
ATOM 1542 C C . THR A 1 204 ? 34.511 -5.669 4.792 1.00 16.03 1421 THR A C 1
ATOM 1543 O O . THR A 1 204 ? 35.532 -5.257 4.241 1.00 16.40 1421 THR A O 1
ATOM 1547 N N . LYS A 1 205 ? 33.388 -5.932 4.124 1.00 16.55 1422 LYS A N 1
ATOM 1548 C CA . LYS A 1 205 ? 33.294 -5.781 2.673 1.00 17.90 1422 LYS A CA 1
ATOM 1549 C C . LYS A 1 205 ? 33.343 -4.320 2.190 1.00 18.03 1422 LYS A C 1
ATOM 1550 O O . LYS A 1 205 ? 33.539 -4.065 1.002 1.00 18.11 1422 LYS A O 1
ATOM 1556 N N . ILE A 1 206 ? 33.190 -3.375 3.118 1.00 18.41 1423 ILE A N 1
ATOM 1557 C CA . ILE A 1 206 ? 33.285 -1.935 2.815 1.00 18.99 1423 ILE A CA 1
ATOM 1558 C C . ILE A 1 206 ? 34.687 -1.496 2.375 1.00 19.46 1423 ILE A C 1
ATOM 1559 O O . ILE A 1 206 ? 34.815 -0.517 1.651 1.00 19.55 1423 ILE A O 1
ATOM 1564 N N . ASN A 1 207 ? 35.721 -2.221 2.805 1.00 20.48 1424 ASN A N 1
ATOM 1565 C CA . ASN A 1 207 ? 37.103 -1.962 2.367 1.00 21.58 1424 ASN A CA 1
ATOM 1566 C C . ASN A 1 207 ? 37.225 -1.922 0.840 1.00 22.43 1424 ASN A C 1
ATOM 1567 O O . ASN A 1 207 ? 38.067 -1.205 0.280 1.00 22.48 1424 ASN A O 1
ATOM 1572 N N . LYS A 1 208 ? 36.361 -2.694 0.187 1.00 23.65 1425 LYS A N 1
ATOM 1573 C CA . LYS A 1 208 ? 36.346 -2.854 -1.262 1.00 24.92 1425 LYS A CA 1
ATOM 1574 C C . LYS A 1 208 ? 35.817 -1.634 -2.021 1.00 25.44 1425 LYS A C 1
ATOM 1575 O O . LYS A 1 208 ? 35.918 -1.572 -3.248 1.00 25.38 1425 LYS A O 1
ATOM 1581 N N . LYS A 1 209 ? 35.444 -0.607 -1.275 1.00 20.00 1426 LYS A N 1
ATOM 1582 C CA . LYS A 1 209 ? 34.694 0.445 -1.842 1.00 20.00 1426 LYS A CA 1
ATOM 1583 C C . LYS A 1 209 ? 34.849 1.758 -1.138 1.00 20.00 1426 LYS A C 1
ATOM 1584 O O . LYS A 1 209 ? 34.338 2.765 -1.599 1.00 27.32 1426 LYS A O 1
ATOM 1590 N N . ASN A 1 210 ? 35.562 1.739 -0.031 1.00 27.52 1427 ASN A N 1
ATOM 1591 C CA . ASN A 1 210 ? 35.820 2.900 0.823 1.00 27.76 1427 ASN A CA 1
ATOM 1592 C C . ASN A 1 210 ? 37.284 2.977 1.261 1.00 27.92 1427 ASN A C 1
ATOM 1593 O O . ASN A 1 210 ? 37.877 1.968 1.652 1.00 27.99 1427 ASN A O 1
ATOM 1598 N N . ASN A 1 211 ? 37.845 4.185 1.199 1.00 28.04 1428 ASN A N 1
ATOM 1599 C CA . ASN A 1 211 ? 39.251 4.436 1.535 1.00 28.07 1428 ASN A CA 1
ATOM 1600 C C . ASN A 1 211 ? 39.489 5.491 2.623 1.00 27.90 1428 ASN A C 1
ATOM 1601 O O . ASN A 1 211 ? 40.533 6.141 2.642 1.00 27.74 1428 ASN A O 1
ATOM 1606 N N . ASN A 1 212 ? 38.528 5.646 3.532 1.00 27.66 1429 ASN A N 1
ATOM 1607 C CA . ASN A 1 212 ? 38.635 6.637 4.605 1.00 27.37 1429 ASN A CA 1
ATOM 1608 C C . ASN A 1 212 ? 39.355 6.108 5.843 1.00 26.97 1429 ASN A C 1
ATOM 1609 O O . ASN A 1 212 ? 39.821 6.886 6.679 1.00 26.86 1429 ASN A O 1
ATOM 1614 N N . SER A 1 213 ? 39.427 4.780 5.939 1.00 26.30 1430 SER A N 1
ATOM 1615 C CA . SER A 1 213 ? 40.123 4.067 7.011 1.00 25.81 1430 SER A CA 1
ATOM 1616 C C . SER A 1 213 ? 40.312 2.612 6.568 1.00 25.29 1430 SER A C 1
ATOM 1617 O O . SER A 1 213 ? 40.136 2.290 5.388 1.00 25.56 1430 SER A O 1
ATOM 1620 N N . ILE A 1 214 ? 40.690 1.744 7.505 1.00 24.44 1431 ILE A N 1
ATOM 1621 C CA . ILE A 1 214 ? 40.637 0.304 7.294 1.00 23.52 1431 ILE A CA 1
ATOM 1622 C C . ILE A 1 214 ? 39.518 -0.196 8.192 1.00 22.95 1431 ILE A C 1
ATOM 1623 O O . ILE A 1 214 ? 39.399 0.241 9.345 1.00 23.04 1431 ILE A O 1
ATOM 1628 N N . PHE A 1 215 ? 38.683 -1.086 7.663 1.00 21.76 1432 PHE A N 1
ATOM 1629 C CA . PHE A 1 215 ? 37.531 -1.568 8.419 1.00 20.77 1432 PHE A CA 1
ATOM 1630 C C . PHE A 1 215 ? 37.681 -3.032 8.793 1.00 20.23 1432 PHE A C 1
ATOM 1631 O O . PHE A 1 215 ? 37.778 -3.904 7.925 1.00 20.09 1432 PHE A O 1
ATOM 1639 N N . ASN A 1 216 ? 37.713 -3.286 10.098 1.00 19.42 1433 ASN A N 1
ATOM 1640 C CA . ASN A 1 216 ? 37.875 -4.636 10.616 1.00 19.45 1433 ASN A CA 1
ATOM 1641 C C . ASN A 1 216 ? 36.550 -5.359 10.904 1.00 18.98 1433 ASN A C 1
ATOM 1642 O O . ASN A 1 216 ? 36.543 -6.556 11.157 1.00 18.96 1433 ASN A O 1
ATOM 1647 N N . GLY A 1 217 ? 35.442 -4.622 10.857 1.00 18.63 1434 GLY A N 1
ATOM 1648 C CA . GLY A 1 217 ? 34.122 -5.207 11.074 1.00 18.25 1434 GLY A CA 1
ATOM 1649 C C . GLY A 1 217 ? 33.519 -4.965 12.445 1.00 17.95 1434 GLY A C 1
ATOM 1650 O O . GLY A 1 217 ? 32.351 -5.292 12.678 1.00 18.08 1434 GLY A O 1
ATOM 1651 N N . ASP A 1 218 ? 34.309 -4.387 13.350 1.00 16.94 1435 ASP A N 1
ATOM 1652 C CA . ASP A 1 218 ? 33.873 -4.149 14.726 1.00 16.40 1435 ASP A CA 1
ATOM 1653 C C . ASP A 1 218 ? 33.433 -2.717 14.970 1.00 15.16 1435 ASP A C 1
ATOM 1654 O O . ASP A 1 218 ? 33.118 -2.353 16.092 1.00 15.62 1435 ASP A O 1
ATOM 1659 N N . GLU A 1 219 ? 33.395 -1.906 13.910 1.00 14.17 1436 GLU A N 1
ATOM 1660 C CA . GLU A 1 219 ? 33.155 -0.475 14.028 1.00 12.51 1436 GLU A CA 1
ATOM 1661 C C . GLU A 1 219 ? 31.793 -0.108 14.599 1.00 11.96 1436 GLU A C 1
ATOM 1662 O O . GLU A 1 219 ? 31.646 0.913 15.257 1.00 10.88 1436 GLU A O 1
ATOM 1668 N N . CYS A 1 220 ? 30.801 -0.944 14.338 1.00 10.99 1437 CYS A N 1
ATOM 1669 C CA . CYS A 1 220 ? 29.461 -0.706 14.884 1.00 11.08 1437 CYS A CA 1
ATOM 1670 C C . CYS A 1 220 ? 29.278 -1.556 16.141 1.00 11.47 1437 CYS A C 1
ATOM 1671 O O . CYS A 1 220 ? 28.155 -1.777 16.595 1.00 11.59 1437 CYS A O 1
ATOM 1674 N N . GLY A 1 221 ? 30.396 -2.030 16.686 1.00 11.87 1438 GLY A N 1
ATOM 1675 C CA . GLY A 1 221 ? 30.389 -2.819 17.909 1.00 12.87 1438 GLY A CA 1
ATOM 1676 C C . GLY A 1 221 ? 30.801 -4.261 17.690 1.00 13.19 1438 GLY A C 1
ATOM 1677 O O . GLY A 1 221 ? 30.431 -4.897 16.690 1.00 13.02 1438 GLY A O 1
ATOM 1678 N N . VAL A 1 222 ? 31.580 -4.789 18.632 1.00 14.25 1439 VAL A N 1
ATOM 1679 C CA . VAL A 1 222 ? 32.031 -6.179 18.560 1.00 14.88 1439 VAL A CA 1
ATOM 1680 C C . VAL A 1 222 ? 30.842 -7.116 18.770 1.00 15.08 1439 VAL A C 1
ATOM 1681 O O . VAL A 1 222 ? 30.784 -8.206 18.210 1.00 15.30 1439 VAL A O 1
ATOM 1685 N N . SER A 1 223 ? 29.892 -6.635 19.568 1.00 15.85 1440 SER A N 1
ATOM 1686 C CA . SER A 1 223 ? 28.719 -7.382 19.982 1.00 16.57 1440 SER A CA 1
ATOM 1687 C C . SER A 1 223 ? 27.442 -6.638 19.601 1.00 16.85 1440 SER A C 1
ATOM 1688 O O . SER A 1 223 ? 27.430 -5.408 19.556 1.00 16.39 1440 SER A O 1
ATOM 1691 N N . PRO A 1 224 ? 26.351 -7.383 19.347 1.00 17.66 1441 PRO A N 1
ATOM 1692 C CA . PRO A 1 224 ? 25.098 -6.713 19.003 1.00 18.26 1441 PRO A CA 1
ATOM 1693 C C . PRO A 1 224 ? 24.585 -5.831 20.154 1.00 19.19 1441 PRO A C 1
ATOM 1694 O O . PRO A 1 224 ? 25.029 -5.991 21.301 1.00 18.14 1441 PRO A O 1
ATOM 1698 N N . PRO A 1 225 ? 23.657 -4.894 19.851 1.00 19.99 1442 PRO A N 1
ATOM 1699 C CA . PRO A 1 225 ? 23.113 -3.977 20.852 1.00 21.04 1442 PRO A CA 1
ATOM 1700 C C . PRO A 1 225 ? 22.338 -4.757 21.932 1.00 22.08 1442 PRO A C 1
ATOM 1701 O O . PRO A 1 225 ? 21.795 -5.816 21.610 1.00 22.14 1442 PRO A O 1
ATOM 1705 N N . THR A 1 226 ? 22.299 -4.315 23.197 1.00 23.80 1443 THR A N 1
ATOM 1706 C CA . THR A 1 226 ? 23.119 -3.257 23.835 1.00 25.20 1443 THR A CA 1
ATOM 1707 C C . THR A 1 226 ? 22.558 -2.910 25.222 1.00 25.58 1443 THR A C 1
ATOM 1708 O O . THR A 1 226 ? 21.339 -2.793 25.408 1.00 25.90 1443 THR A O 1
ATOM 1712 N N . ASP A 1 231 ? 14.944 -3.168 24.574 1.00 8.76 1448 ASP A N 1
ATOM 1713 C CA . ASP A 1 231 ? 13.512 -2.894 24.490 1.00 8.50 1448 ASP A CA 1
ATOM 1714 C C . ASP A 1 231 ? 13.241 -2.138 23.190 1.00 7.17 1448 ASP A C 1
ATOM 1715 O O . ASP A 1 231 ? 13.661 -0.996 23.027 1.00 6.34 1448 ASP A O 1
ATOM 1720 N N . GLN A 1 232 ? 12.550 -2.797 22.267 1.00 6.00 1449 GLN A N 1
ATOM 1721 C CA . GLN A 1 232 ? 12.375 -2.245 20.922 1.00 5.21 1449 GLN A CA 1
ATOM 1722 C C . GLN A 1 232 ? 11.688 -0.882 20.910 1.00 5.05 1449 GLN A C 1
ATOM 1723 O O . GLN A 1 232 ? 12.038 -0.018 20.112 1.00 4.63 1449 GLN A O 1
ATOM 1729 N N . SER A 1 233 ? 10.723 -0.676 21.803 1.00 4.90 1450 SER A N 1
ATOM 1730 C CA . SER A 1 233 ? 10.028 0.608 21.857 1.00 5.23 1450 SER A CA 1
ATOM 1731 C C . SER A 1 233 ? 10.994 1.735 22.214 1.00 4.95 1450 SER A C 1
ATOM 1732 O O . SER A 1 233 ? 10.903 2.827 21.666 1.00 5.57 1450 SER A O 1
ATOM 1735 N N . VAL A 1 234 ? 11.921 1.451 23.126 1.00 4.65 1451 VAL A N 1
ATOM 1736 C CA . VAL A 1 234 ? 12.994 2.397 23.466 1.00 4.26 1451 VAL A CA 1
ATOM 1737 C C . VAL A 1 234 ? 13.905 2.640 22.251 1.00 4.15 1451 VAL A C 1
ATOM 1738 O O . VAL A 1 234 ? 14.234 3.772 21.945 1.00 4.32 1451 VAL A O 1
ATOM 1742 N N . SER A 1 235 ? 14.285 1.571 21.561 1.00 4.02 1452 SER A N 1
ATOM 1743 C CA . SER A 1 235 ? 15.113 1.707 20.363 1.00 4.00 1452 SER A CA 1
ATOM 1744 C C . SER A 1 235 ? 14.443 2.585 19.299 1.00 3.55 1452 SER A C 1
ATOM 1745 O O . SER A 1 235 ? 15.065 3.483 18.741 1.00 2.68 1452 SER A O 1
ATOM 1748 N N . TRP A 1 236 ? 13.158 2.338 19.055 1.00 3.19 1453 TRP A N 1
ATOM 1749 C CA . TRP A 1 236 ? 12.373 3.133 18.097 1.00 3.32 1453 TRP A CA 1
ATOM 1750 C C . TRP A 1 236 ? 12.270 4.618 18.476 1.00 4.22 1453 TRP A C 1
ATOM 1751 O O . TRP A 1 236 ? 12.400 5.514 17.620 1.00 4.33 1453 TRP A O 1
ATOM 1762 N N . PHE A 1 237 ? 12.007 4.874 19.761 1.00 3.84 1454 PHE A N 1
ATOM 1763 C CA . PHE A 1 237 ? 11.906 6.232 20.284 1.00 3.70 1454 PHE A CA 1
ATOM 1764 C C . PHE A 1 237 ? 13.266 6.956 20.180 1.00 3.45 1454 PHE A C 1
ATOM 1765 O O . PHE A 1 237 ? 13.345 8.123 19.776 1.00 4.19 1454 PHE A O 1
ATOM 1773 N N . LYS A 1 238 ? 14.335 6.233 20.492 1.00 2.29 1455 LYS A N 1
ATOM 1774 C CA . LYS A 1 238 ? 15.666 6.804 20.360 1.00 2.58 1455 LYS A CA 1
ATOM 1775 C C . LYS A 1 238 ? 15.896 7.214 18.893 1.00 2.02 1455 LYS A C 1
ATOM 1776 O O . LYS A 1 238 ? 16.435 8.290 18.614 1.00 2.26 1455 LYS A O 1
ATOM 1782 N N . GLU A 1 239 ? 15.467 6.364 17.968 1.00 2.01 1456 GLU A N 1
ATOM 1783 C CA . GLU A 1 239 ? 15.597 6.666 16.540 1.00 2.00 1456 GLU A CA 1
ATOM 1784 C C . GLU A 1 239 ? 14.798 7.913 16.156 1.00 2.34 1456 GLU A C 1
ATOM 1785 O O . GLU A 1 239 ? 15.307 8.825 15.475 1.00 2.00 1456 GLU A O 1
ATOM 1791 N N . TRP A 1 240 ? 13.542 7.946 16.608 1.00 2.05 1457 TRP A N 1
ATOM 1792 C CA . TRP A 1 240 ? 12.687 9.114 16.417 1.00 3.59 1457 TRP A CA 1
ATOM 1793 C C . TRP A 1 240 ? 13.376 10.393 16.864 1.00 4.08 1457 TRP A C 1
ATOM 1794 O O . TRP A 1 240 ? 13.341 11.406 16.158 1.00 4.14 1457 TRP A O 1
ATOM 1805 N N . GLY A 1 241 ? 14.002 10.329 18.039 1.00 3.63 1458 GLY A N 1
ATOM 1806 C CA . GLY A 1 241 ? 14.683 11.479 18.641 1.00 3.94 1458 GLY A CA 1
ATOM 1807 C C . GLY A 1 241 ? 15.917 11.910 17.872 1.00 4.64 1458 GLY A C 1
ATOM 1808 O O . GLY A 1 241 ? 16.129 13.111 17.623 1.00 4.49 1458 GLY A O 1
ATOM 1809 N N . GLU A 1 242 ? 16.754 10.947 17.487 1.00 5.01 1459 GLU A N 1
ATOM 1810 C CA . GLU A 1 242 ? 17.950 11.321 16.738 1.00 5.11 1459 GLU A CA 1
ATOM 1811 C C . GLU A 1 242 ? 17.522 11.998 15.435 1.00 5.35 1459 GLU A C 1
ATOM 1812 O O . GLU A 1 242 ? 18.080 13.036 15.064 1.00 4.71 1459 GLU A O 1
ATOM 1818 N N . GLN A 1 243 ? 16.535 11.412 14.755 1.00 4.99 1460 GLN A N 1
ATOM 1819 C CA . GLN A 1 243 ? 16.038 11.993 13.504 1.00 5.94 1460 GLN A CA 1
ATOM 1820 C C . GLN A 1 243 ? 15.497 13.402 13.750 1.00 6.13 1460 GLN A C 1
ATOM 1821 O O . GLN A 1 243 ? 15.861 14.359 13.036 1.00 5.93 1460 GLN A O 1
ATOM 1827 N N . PHE A 1 244 ? 14.622 13.521 14.746 1.00 6.12 1461 PHE A N 1
ATOM 1828 C CA . PHE A 1 244 ? 14.021 14.806 15.096 1.00 6.52 1461 PHE A CA 1
ATOM 1829 C C . PHE A 1 244 ? 15.079 15.870 15.369 1.00 5.91 1461 PHE A C 1
ATOM 1830 O O . PHE A 1 244 ? 15.009 16.996 14.858 1.00 5.17 1461 PHE A O 1
ATOM 1838 N N . CYS A 1 245 ? 16.059 15.526 16.197 1.00 6.40 1462 CYS A N 1
ATOM 1839 C CA . CYS A 1 245 ? 17.047 16.516 16.599 1.00 7.11 1462 CYS A CA 1
ATOM 1840 C C . CYS A 1 245 ? 17.908 16.973 15.429 1.00 7.53 1462 CYS A C 1
ATOM 1841 O O . CYS A 1 245 ? 18.243 18.169 15.306 1.00 8.33 1462 CYS A O 1
ATOM 1844 N N . ILE A 1 246 ? 18.279 16.019 14.581 1.00 6.83 1463 ILE A N 1
ATOM 1845 C CA . ILE A 1 246 ? 19.082 16.330 13.398 1.00 7.04 1463 ILE A CA 1
ATOM 1846 C C . ILE A 1 246 ? 18.278 17.245 12.460 1.00 6.77 1463 ILE A C 1
ATOM 1847 O O . ILE A 1 246 ? 18.807 18.243 11.966 1.00 6.99 1463 ILE A O 1
ATOM 1852 N N . GLU A 1 247 ? 17.003 16.919 12.243 1.00 5.40 1464 GLU A N 1
ATOM 1853 C CA . GLU A 1 247 ? 16.132 17.746 11.391 1.00 6.04 1464 GLU A CA 1
ATOM 1854 C C . GLU A 1 247 ? 15.951 19.156 11.966 1.00 6.10 1464 GLU A C 1
ATOM 1855 O O . GLU A 1 247 ? 15.955 20.157 11.236 1.00 5.30 1464 GLU A O 1
ATOM 1861 N N . ARG A 1 248 ? 15.784 19.218 13.280 1.00 6.12 1465 ARG A N 1
ATOM 1862 C CA . ARG A 1 248 ? 15.647 20.494 13.971 1.00 7.74 1465 ARG A CA 1
ATOM 1863 C C . ARG A 1 248 ? 16.851 21.397 13.687 1.00 8.12 1465 ARG A C 1
ATOM 1864 O O . ARG A 1 248 ? 16.686 22.576 13.361 1.00 8.35 1465 ARG A O 1
ATOM 1872 N N . LEU A 1 249 ? 18.059 20.844 13.798 1.00 8.06 1466 LEU A N 1
ATOM 1873 C CA . LEU A 1 249 ? 19.265 21.646 13.555 1.00 8.49 1466 LEU A CA 1
ATOM 1874 C C . LEU A 1 249 ? 19.366 22.118 12.092 1.00 8.86 1466 LEU A C 1
ATOM 1875 O O . LEU A 1 249 ? 19.921 23.179 11.814 1.00 8.31 1466 LEU A O 1
ATOM 1880 N N . ARG A 1 250 ? 18.818 21.327 11.174 1.00 9.18 1467 ARG A N 1
ATOM 1881 C CA . ARG A 1 250 ? 18.755 21.717 9.767 1.00 10.60 1467 ARG A CA 1
ATOM 1882 C C . ARG A 1 250 ? 17.742 22.857 9.565 1.00 11.29 1467 ARG A C 1
ATOM 1883 O O . ARG A 1 250 ? 17.993 23.796 8.802 1.00 11.58 1467 ARG A O 1
ATOM 1891 N N . TYR A 1 251 ? 16.605 22.775 10.245 1.00 11.98 1468 TYR A N 1
ATOM 1892 C CA . TYR A 1 251 ? 15.672 23.908 10.295 1.00 13.43 1468 TYR A CA 1
ATOM 1893 C C . TYR A 1 251 ? 16.343 25.170 10.854 1.00 13.72 1468 TYR A C 1
ATOM 1894 O O . TYR A 1 251 ? 16.230 26.250 10.268 1.00 14.03 1468 TYR A O 1
ATOM 1903 N N . GLU A 1 252 ? 17.064 25.020 11.965 1.00 14.00 1469 GLU A N 1
ATOM 1904 C CA . GLU A 1 252 ? 17.811 26.139 12.565 1.00 14.64 1469 GLU A CA 1
ATOM 1905 C C . GLU A 1 252 ? 18.807 26.770 11.585 1.00 14.61 1469 GLU A C 1
ATOM 1906 O O . GLU A 1 252 ? 18.868 27.997 11.465 1.00 14.41 1469 GLU A O 1
ATOM 1912 N N . GLN A 1 253 ? 19.589 25.936 10.897 1.00 14.78 1470 GLN A N 1
ATOM 1913 C CA . GLN A 1 253 ? 20.570 26.440 9.936 1.00 15.76 1470 GLN A CA 1
ATOM 1914 C C . GLN A 1 253 ? 19.874 27.248 8.835 1.00 15.78 1470 GLN A C 1
ATOM 1915 O O . GLN A 1 253 ? 20.301 28.359 8.512 1.00 15.44 1470 GLN A O 1
ATOM 1921 N N . ASN A 1 254 ? 18.798 26.685 8.286 1.00 16.10 1471 ASN A N 1
ATOM 1922 C CA . ASN A 1 254 ? 17.966 27.371 7.298 1.00 17.19 1471 ASN A CA 1
ATOM 1923 C C . ASN A 1 254 ? 17.441 28.718 7.794 1.00 17.29 1471 ASN A C 1
ATOM 1924 O O . ASN A 1 254 ? 17.527 29.723 7.079 1.00 17.83 1471 ASN A O 1
ATOM 1929 N N . ILE A 1 255 ? 16.908 28.728 9.014 1.00 17.62 1472 ILE A N 1
ATOM 1930 C CA . ILE A 1 255 ? 16.420 29.948 9.659 1.00 17.94 1472 ILE A CA 1
ATOM 1931 C C . ILE A 1 255 ? 17.538 30.981 9.832 1.00 18.84 1472 ILE A C 1
ATOM 1932 O O . ILE A 1 255 ? 17.350 32.163 9.528 1.00 18.50 1472 ILE A O 1
ATOM 1937 N N . ARG A 1 256 ? 18.700 30.533 10.299 1.00 19.60 1473 ARG A N 1
ATOM 1938 C CA . ARG A 1 256 ? 19.842 31.433 10.475 1.00 20.98 1473 ARG A CA 1
ATOM 1939 C C . ARG A 1 256 ? 20.399 31.943 9.142 1.00 21.78 1473 ARG A C 1
ATOM 1940 O O . ARG A 1 256 ? 20.872 33.082 9.065 1.00 22.12 1473 ARG A O 1
ATOM 1948 N N . GLU A 1 257 ? 20.342 31.110 8.103 1.00 22.56 1474 GLU A N 1
ATOM 1949 C CA . GLU A 1 257 ? 20.827 31.505 6.779 1.00 23.76 1474 GLU A CA 1
ATOM 1950 C C . GLU A 1 257 ? 19.915 32.526 6.117 1.00 23.84 1474 GLU A C 1
ATOM 1951 O O . GLU A 1 257 ? 20.370 33.319 5.300 1.00 24.04 1474 GLU A O 1
ATOM 1957 N N . ALA A 1 258 ? 18.634 32.502 6.480 1.00 24.20 1475 ALA A N 1
ATOM 1958 C CA . ALA A 1 258 ? 17.642 33.406 5.902 1.00 24.43 1475 ALA A CA 1
ATOM 1959 C C . ALA A 1 258 ? 17.376 34.629 6.775 1.00 24.67 1475 ALA A C 1
ATOM 1960 O O . ALA A 1 258 ? 17.027 35.691 6.259 1.00 24.58 1475 ALA A O 1
ATOM 1962 N N . CYS A 1 259 ? 17.541 34.479 8.090 1.00 24.68 1476 CYS A N 1
ATOM 1963 C CA . CYS A 1 259 ? 17.230 35.559 9.031 1.00 24.83 1476 CYS A CA 1
ATOM 1964 C C . CYS A 1 259 ? 18.459 36.310 9.545 1.00 25.31 1476 CYS A C 1
ATOM 1965 O O . CYS A 1 259 ? 18.337 37.448 9.991 1.00 25.44 1476 CYS A O 1
ATOM 1968 N N . THR A 1 260 ? 19.632 35.681 9.491 1.00 25.83 1477 THR A N 1
ATOM 1969 C CA . THR A 1 260 ? 20.847 36.300 10.036 1.00 26.44 1477 THR A CA 1
ATOM 1970 C C . THR A 1 260 ? 22.032 36.275 9.066 1.00 26.65 1477 THR A C 1
ATOM 1971 O O . THR A 1 260 ? 22.046 35.522 8.092 1.00 27.02 1477 THR A O 1
ATOM 1975 N N . GLU A 1 266 ? 22.765 40.548 8.828 1.00 51.61 1483 GLU A N 1
ATOM 1976 C CA . GLU A 1 266 ? 21.459 40.555 8.182 1.00 51.60 1483 GLU A CA 1
ATOM 1977 C C . GLU A 1 266 ? 20.352 40.500 9.235 1.00 51.53 1483 GLU A C 1
ATOM 1978 O O . GLU A 1 266 ? 20.323 39.588 10.063 1.00 51.54 1483 GLU A O 1
ATOM 1984 N N . LYS A 1 267 ? 19.456 41.487 9.210 1.00 51.39 1484 LYS A N 1
ATOM 1985 C CA . LYS A 1 267 ? 18.308 41.531 10.127 1.00 51.18 1484 LYS A CA 1
ATOM 1986 C C . LYS A 1 267 ? 17.104 42.252 9.498 1.00 50.94 1484 LYS A C 1
ATOM 1987 O O . LYS A 1 267 ? 16.456 43.091 10.133 1.00 51.00 1484 LYS A O 1
ATOM 1993 N N . LYS A 1 268 ? 16.805 41.900 8.249 1.00 50.52 1485 LYS A N 1
ATOM 1994 C CA . LYS A 1 268 ? 15.765 42.576 7.465 1.00 50.00 1485 LYS A CA 1
ATOM 1995 C C . LYS A 1 268 ? 14.351 42.376 8.027 1.00 49.49 1485 LYS A C 1
ATOM 1996 O O . LYS A 1 268 ? 13.784 41.283 7.960 1.00 49.50 1485 LYS A O 1
ATOM 2002 N N . CYS A 1 269 ? 13.805 43.453 8.588 1.00 48.86 1486 CYS A N 1
ATOM 2003 C CA . CYS A 1 269 ? 12.473 43.453 9.186 1.00 48.02 1486 CYS A CA 1
ATOM 2004 C C . CYS A 1 269 ? 11.648 44.631 8.680 1.00 48.27 1486 CYS A C 1
ATOM 2005 O O . CYS A 1 269 ? 11.913 45.786 9.027 1.00 48.32 1486 CYS A O 1
ATOM 2008 N N . ILE A 1 270 ? 10.644 44.325 7.862 1.00 48.40 1487 ILE A N 1
ATOM 2009 C CA . ILE A 1 270 ? 9.812 45.350 7.226 1.00 48.55 1487 ILE A CA 1
ATOM 2010 C C . ILE A 1 270 ? 8.842 45.998 8.219 1.00 48.67 1487 ILE A C 1
ATOM 2011 O O . ILE A 1 270 ? 8.238 45.317 9.053 1.00 48.74 1487 ILE A O 1
ATOM 2016 N N . ASN A 1 271 ? 8.722 47.322 8.123 1.00 48.79 1488 ASN A N 1
ATOM 2017 C CA . ASN A 1 271 ? 7.833 48.112 8.975 1.00 48.94 1488 ASN A CA 1
ATOM 2018 C C . ASN A 1 271 ? 6.366 47.754 8.752 1.00 49.00 1488 ASN A C 1
ATOM 2019 O O . ASN A 1 271 ? 5.880 47.762 7.619 1.00 49.01 1488 ASN A O 1
ATOM 2024 N N . SER A 1 272 ? 5.671 47.438 9.840 1.00 49.04 1489 SER A N 1
ATOM 2025 C CA . SER A 1 272 ? 4.267 47.046 9.772 1.00 49.03 1489 SER A CA 1
ATOM 2026 C C . SER A 1 272 ? 3.338 48.231 10.011 1.00 48.99 1489 SER A C 1
ATOM 2027 O O . SER A 1 272 ? 3.556 49.029 10.922 1.00 48.93 1489 SER A O 1
ATOM 2030 N N . GLY A 1 277 ? 5.765 47.439 16.313 1.00 31.09 1494 GLY A N 1
ATOM 2031 C CA . GLY A 1 277 ? 7.160 47.324 15.906 1.00 31.13 1494 GLY A CA 1
ATOM 2032 C C . GLY A 1 277 ? 7.309 46.923 14.448 1.00 31.13 1494 GLY A C 1
ATOM 2033 O O . GLY A 1 277 ? 6.667 47.503 13.566 1.00 31.22 1494 GLY A O 1
ATOM 2034 N N . ASP A 1 278 ? 8.174 45.941 14.202 1.00 30.89 1495 ASP A N 1
ATOM 2035 C CA . ASP A 1 278 ? 8.411 45.399 12.862 1.00 30.64 1495 ASP A CA 1
ATOM 2036 C C . ASP A 1 278 ? 8.060 43.909 12.828 1.00 30.33 1495 ASP A C 1
ATOM 2037 O O . ASP A 1 278 ? 8.067 43.239 13.867 1.00 30.45 1495 ASP A O 1
ATOM 2042 N N . LYS A 1 279 ? 7.762 43.393 11.636 1.00 29.77 1496 LYS A N 1
ATOM 2043 C CA . LYS A 1 279 ? 7.455 41.969 11.464 1.00 29.24 1496 LYS A CA 1
ATOM 2044 C C . LYS A 1 279 ? 8.416 41.288 10.485 1.00 28.72 1496 LYS A C 1
ATOM 2045 O O . LYS A 1 279 ? 8.836 41.895 9.497 1.00 28.60 1496 LYS A O 1
ATOM 2051 N N . ILE A 1 280 ? 8.766 40.033 10.771 1.00 28.14 1497 ILE A N 1
ATOM 2052 C CA . ILE A 1 280 ? 9.639 39.253 9.880 1.00 27.57 1497 ILE A CA 1
ATOM 2053 C C . ILE A 1 280 ? 8.965 39.019 8.527 1.00 26.92 1497 ILE A C 1
ATOM 2054 O O . ILE A 1 280 ? 7.735 39.007 8.425 1.00 26.86 1497 ILE A O 1
ATOM 2059 N N . GLN A 1 281 ? 9.783 38.820 7.502 1.00 26.05 1498 GLN A N 1
ATOM 2060 C CA . GLN A 1 281 ? 9.332 38.922 6.128 1.00 25.53 1498 GLN A CA 1
ATOM 2061 C C . GLN A 1 281 ? 10.150 38.005 5.217 1.00 24.85 1498 GLN A C 1
ATOM 2062 O O . GLN A 1 281 ? 11.264 37.595 5.564 1.00 24.71 1498 GLN A O 1
ATOM 2068 N N . GLY A 1 282 ? 9.571 37.667 4.068 1.00 24.17 1499 GLY A N 1
ATOM 2069 C CA . GLY A 1 282 ? 10.283 36.970 3.003 1.00 23.37 1499 GLY A CA 1
ATOM 2070 C C . GLY A 1 282 ? 10.786 35.598 3.400 1.00 22.96 1499 GLY A C 1
ATOM 2071 O O . GLY A 1 282 ? 10.081 34.840 4.072 1.00 22.28 1499 GLY A O 1
ATOM 2072 N N . ALA A 1 283 ? 12.017 35.302 2.984 1.00 22.71 1500 ALA A N 1
ATOM 2073 C CA . ALA A 1 283 ? 12.655 33.995 3.200 1.00 22.73 1500 ALA A CA 1
ATOM 2074 C C . ALA A 1 283 ? 12.748 33.625 4.673 1.00 22.61 1500 ALA A C 1
ATOM 2075 O O . ALA A 1 283 ? 12.607 32.454 5.044 1.00 22.48 1500 ALA A O 1
ATOM 2077 N N . CYS A 1 284 ? 12.985 34.637 5.504 1.00 22.83 1501 CYS A N 1
ATOM 2078 C CA . CYS A 1 284 ? 13.060 34.450 6.944 1.00 22.75 1501 CYS A CA 1
ATOM 2079 C C . CYS A 1 284 ? 11.725 33.961 7.509 1.00 23.02 1501 CYS A C 1
ATOM 2080 O O . CYS A 1 284 ? 11.685 32.955 8.223 1.00 22.32 1501 CYS A O 1
ATOM 2083 N N . LYS A 1 285 ? 10.640 34.655 7.168 1.00 22.85 1502 LYS A N 1
ATOM 2084 C CA . LYS A 1 285 ? 9.291 34.250 7.584 1.00 23.19 1502 LYS A CA 1
ATOM 2085 C C . LYS A 1 285 ? 8.928 32.846 7.094 1.00 22.98 1502 LYS A C 1
ATOM 2086 O O . LYS A 1 285 ? 8.295 32.081 7.825 1.00 22.79 1502 LYS A O 1
ATOM 2092 N N . ARG A 1 286 ? 9.342 32.509 5.872 1.00 22.63 1503 ARG A N 1
ATOM 2093 C CA . ARG A 1 286 ? 9.064 31.184 5.300 1.00 22.57 1503 ARG A CA 1
ATOM 2094 C C . ARG A 1 286 ? 9.826 30.037 5.988 1.00 22.02 1503 ARG A C 1
ATOM 2095 O O . ARG A 1 286 ? 9.229 29.014 6.326 1.00 21.97 1503 ARG A O 1
ATOM 2103 N N . LYS A 1 287 ? 11.133 30.210 6.183 1.00 21.43 1504 LYS A N 1
ATOM 2104 C CA . LYS A 1 287 ? 11.960 29.221 6.892 1.00 21.01 1504 LYS A CA 1
ATOM 2105 C C . LYS A 1 287 ? 11.439 28.975 8.311 1.00 20.78 1504 LYS A C 1
ATOM 2106 O O . LYS A 1 287 ? 11.381 27.831 8.785 1.00 20.42 1504 LYS A O 1
ATOM 2112 N N . CYS A 1 288 ? 11.039 30.065 8.962 1.00 20.13 1505 CYS A N 1
ATOM 2113 C CA . CYS A 1 288 ? 10.466 30.023 10.297 1.00 19.48 1505 CYS A CA 1
ATOM 2114 C C . CYS A 1 288 ? 9.122 29.297 10.338 1.00 19.17 1505 CYS A C 1
ATOM 2115 O O . CYS A 1 288 ? 8.863 28.519 11.262 1.00 19.15 1505 CYS A O 1
ATOM 2118 N N . GLU A 1 289 ? 8.274 29.547 9.343 1.00 18.29 1506 GLU A N 1
ATOM 2119 C CA . GLU A 1 289 ? 6.982 28.857 9.241 1.00 18.30 1506 GLU A CA 1
ATOM 2120 C C . GLU A 1 289 ? 7.107 27.345 8.967 1.00 17.51 1506 GLU A C 1
ATOM 2121 O O . GLU A 1 289 ? 6.315 26.555 9.490 1.00 17.75 1506 GLU A O 1
ATOM 2127 N N . LYS A 1 290 ? 8.112 26.948 8.185 1.00 17.17 1507 LYS A N 1
ATOM 2128 C CA . LYS A 1 290 ? 8.384 25.518 7.924 1.00 16.68 1507 LYS A CA 1
ATOM 2129 C C . LYS A 1 290 ? 8.669 24.753 9.220 1.00 15.55 1507 LYS A C 1
ATOM 2130 O O . LYS A 1 290 ? 8.170 23.640 9.422 1.00 15.41 1507 LYS A O 1
ATOM 2136 N N . TYR A 1 291 ? 9.467 25.366 10.095 1.00 15.13 1508 TYR A N 1
ATOM 2137 C CA . TYR A 1 291 ? 9.773 24.794 11.408 1.00 14.06 1508 TYR A CA 1
ATOM 2138 C C . TYR A 1 291 ? 8.534 24.740 12.300 1.00 14.20 1508 TYR A C 1
ATOM 2139 O O . TYR A 1 291 ? 8.273 23.732 12.951 1.00 13.08 1508 TYR A O 1
ATOM 2148 N N . LYS A 1 292 ? 7.767 25.827 12.332 1.00 14.00 1509 LYS A N 1
ATOM 2149 C CA . LYS A 1 292 ? 6.529 25.826 13.095 1.00 14.44 1509 LYS A CA 1
ATOM 2150 C C . LYS A 1 292 ? 5.631 24.651 12.655 1.00 13.90 1509 LYS A C 1
ATOM 2151 O O . LYS A 1 292 ? 5.070 23.948 13.480 1.00 13.41 1509 LYS A O 1
ATOM 2157 N N . LYS A 1 293 ? 5.528 24.439 11.349 1.00 14.46 1510 LYS A N 1
ATOM 2158 C CA . LYS A 1 293 ? 4.728 23.352 10.782 1.00 14.48 1510 LYS A CA 1
ATOM 2159 C C . LYS A 1 293 ? 5.317 21.979 11.164 1.00 13.97 1510 LYS A C 1
ATOM 2160 O O . LYS A 1 293 ? 4.596 21.069 11.585 1.00 13.82 1510 LYS A O 1
ATOM 2166 N N . TYR A 1 294 ? 6.635 21.853 11.032 1.00 13.63 1511 TYR A N 1
ATOM 2167 C CA . TYR A 1 294 ? 7.338 20.618 11.399 1.00 13.37 1511 TYR A CA 1
ATOM 2168 C C . TYR A 1 294 ? 7.037 20.218 12.847 1.00 13.67 1511 TYR A C 1
ATOM 2169 O O . TYR A 1 294 ? 6.601 1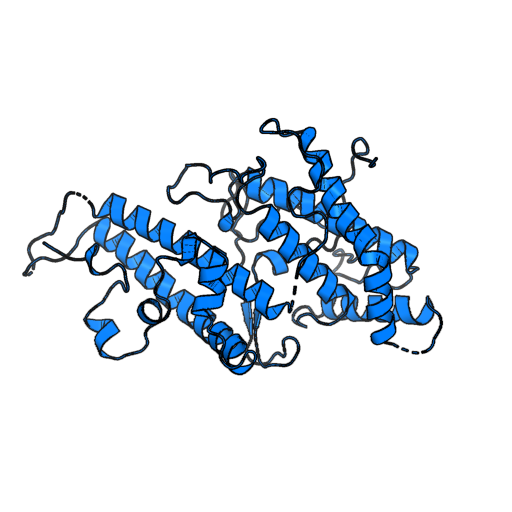9.097 13.113 1.00 13.44 1511 TYR A O 1
ATOM 2178 N N . ILE A 1 295 ? 7.253 21.154 13.768 1.00 13.92 1512 ILE A N 1
ATOM 2179 C CA . ILE A 1 295 ? 6.992 20.934 15.196 1.00 14.77 1512 ILE A CA 1
ATOM 2180 C C . ILE A 1 295 ? 5.554 20.465 15.450 1.00 15.66 1512 ILE A C 1
ATOM 2181 O O . ILE A 1 295 ? 5.337 19.489 16.172 1.00 15.66 1512 ILE A O 1
ATOM 2186 N N . SER A 1 296 ? 4.582 21.154 14.848 1.00 16.64 1513 SER A N 1
ATOM 2187 C CA . SER A 1 296 ? 3.166 20.814 15.022 1.00 17.59 1513 SER A CA 1
ATOM 2188 C C . SER A 1 296 ? 2.832 19.428 14.468 1.00 18.06 1513 SER A C 1
ATOM 2189 O O . SER A 1 296 ? 1.855 18.800 14.891 1.00 18.29 1513 SER A O 1
ATOM 2192 N N . GLU A 1 297 ? 3.633 18.957 13.515 1.00 18.02 1514 GLU A N 1
ATOM 2193 C CA . GLU A 1 297 ? 3.444 17.614 12.967 1.00 18.61 1514 GLU A CA 1
ATOM 2194 C C . GLU A 1 297 ? 4.109 16.551 13.844 1.00 17.79 1514 GLU A C 1
ATOM 2195 O O . GLU A 1 297 ? 3.569 15.463 14.022 1.00 18.48 1514 GLU A O 1
ATOM 2201 N N . LYS A 1 298 ? 5.271 16.887 14.395 1.00 17.00 1515 LYS A N 1
ATOM 2202 C CA . LYS A 1 298 ? 6.024 15.996 15.291 1.00 16.15 1515 LYS A CA 1
ATOM 2203 C C . LYS A 1 298 ? 5.413 15.885 16.691 1.00 16.21 1515 LYS A C 1
ATOM 2204 O O . LYS A 1 298 ? 5.674 14.921 17.413 1.00 15.33 1515 LYS A O 1
ATOM 2210 N N . LYS A 1 299 ? 4.599 16.875 17.067 1.00 16.10 1516 LYS A N 1
ATOM 2211 C CA . LYS A 1 299 ? 4.043 16.947 18.420 1.00 16.11 1516 LYS A CA 1
ATOM 2212 C C . LYS A 1 299 ? 3.282 15.688 18.843 1.00 15.41 1516 LYS A C 1
ATOM 2213 O O . LYS A 1 299 ? 3.491 15.185 19.938 1.00 14.63 1516 LYS A O 1
ATOM 2219 N N . GLN A 1 300 ? 2.416 15.176 17.974 1.00 15.31 1517 GLN A N 1
ATOM 2220 C CA . GLN A 1 300 ? 1.622 13.993 18.317 1.00 16.26 1517 GLN A CA 1
ATOM 2221 C C . GLN A 1 300 ? 2.495 12.748 18.515 1.00 15.42 1517 GLN A C 1
ATOM 2222 O O . GLN A 1 300 ? 2.225 11.933 19.398 1.00 14.87 1517 GLN A O 1
ATOM 2228 N N . GLU A 1 301 ? 3.535 12.625 17.687 1.00 14.53 1518 GLU A N 1
ATOM 2229 C CA . GLU A 1 301 ? 4.503 11.526 17.766 1.00 14.20 1518 GLU A CA 1
ATOM 2230 C C . GLU A 1 301 ? 5.247 11.558 19.095 1.00 14.14 1518 GLU A C 1
ATOM 2231 O O . GLU A 1 301 ? 5.380 10.533 19.777 1.00 14.64 1518 GLU A O 1
ATOM 2237 N N . TRP A 1 302 ? 5.732 12.744 19.453 1.00 14.06 1519 TRP A N 1
ATOM 2238 C CA . TRP A 1 302 ? 6.412 12.969 20.716 1.00 13.72 1519 TRP A CA 1
ATOM 2239 C C . TRP A 1 302 ? 5.543 12.552 21.904 1.00 13.43 1519 TRP A C 1
ATOM 2240 O O . TRP A 1 302 ? 5.977 11.771 22.748 1.00 12.38 1519 TRP A O 1
ATOM 2251 N N . ASP A 1 303 ? 4.331 13.103 21.947 1.00 13.46 1520 ASP A N 1
ATOM 2252 C CA . ASP A 1 303 ? 3.356 12.837 23.006 1.00 13.68 1520 ASP A CA 1
ATOM 2253 C C . ASP A 1 303 ? 3.110 11.349 23.203 1.00 12.86 1520 ASP A C 1
ATOM 2254 O O . ASP A 1 303 ? 3.145 10.849 24.317 1.00 12.95 1520 ASP A O 1
ATOM 2259 N N . LYS A 1 304 ? 2.844 10.648 22.108 1.00 12.48 1521 LYS A N 1
ATOM 2260 C CA . LYS A 1 304 ? 2.598 9.216 22.186 1.00 12.40 1521 LYS A CA 1
ATOM 2261 C C . LYS A 1 304 ? 3.806 8.500 22.800 1.00 11.87 1521 LYS A C 1
ATOM 2262 O O . LYS A 1 304 ? 3.687 7.786 23.801 1.00 11.35 1521 LYS A O 1
ATOM 2268 N N . GLN A 1 305 ? 4.976 8.743 22.222 1.00 11.74 1522 GLN A N 1
ATOM 2269 C CA . GLN A 1 305 ? 6.189 8.025 22.621 1.00 11.87 1522 GLN A CA 1
ATOM 2270 C C . GLN A 1 305 ? 6.713 8.410 24.016 1.00 11.90 1522 GLN A C 1
ATOM 2271 O O . GLN A 1 305 ? 7.136 7.544 24.789 1.00 11.80 1522 GLN A O 1
ATOM 2277 N N . LYS A 1 306 ? 6.692 9.704 24.318 1.00 12.38 1523 LYS A N 1
ATOM 2278 C CA . LYS A 1 306 ? 7.012 10.215 25.653 1.00 12.28 1523 LYS A CA 1
ATOM 2279 C C . LYS A 1 306 ? 6.131 9.530 26.698 1.00 12.09 1523 LYS A C 1
ATOM 2280 O O . LYS A 1 306 ? 6.647 8.964 27.655 1.00 11.57 1523 LYS A O 1
ATOM 2286 N N . THR A 1 307 ? 4.810 9.567 26.485 1.00 12.55 1524 THR A N 1
ATOM 2287 C CA . THR A 1 307 ? 3.838 8.980 27.416 1.00 12.99 1524 THR A CA 1
ATOM 2288 C C . THR A 1 307 ? 4.082 7.481 27.614 1.00 12.86 1524 THR A C 1
ATOM 2289 O O . THR A 1 307 ? 4.093 6.999 28.745 1.00 12.83 1524 THR A O 1
ATOM 2293 N N . LYS A 1 308 ? 4.304 6.757 26.516 1.00 12.67 1525 LYS A N 1
ATOM 2294 C CA . LYS A 1 308 ? 4.609 5.329 26.590 1.00 11.94 1525 LYS A CA 1
ATOM 2295 C C . LYS A 1 308 ? 5.897 5.072 27.373 1.00 11.87 1525 LYS A C 1
ATOM 2296 O O . LYS A 1 308 ? 5.928 4.226 28.268 1.00 11.12 1525 LYS A O 1
ATOM 2302 N N . TYR A 1 309 ? 6.962 5.794 27.027 1.00 11.43 1526 TYR A N 1
ATOM 2303 C CA . TYR A 1 309 ? 8.255 5.600 27.683 1.00 11.74 1526 TYR A CA 1
ATOM 2304 C C . TYR A 1 309 ? 8.221 5.932 29.177 1.00 11.96 1526 TYR A C 1
ATOM 2305 O O . TYR A 1 309 ? 8.773 5.194 29.984 1.00 12.04 1526 TYR A O 1
ATOM 2314 N N . GLU A 1 310 ? 7.582 7.040 29.535 1.00 12.78 1527 GLU A N 1
ATOM 2315 C CA . GLU A 1 310 ? 7.676 7.547 30.917 1.00 13.93 1527 GLU A CA 1
ATOM 2316 C C . GLU A 1 310 ? 6.774 6.875 31.949 1.00 14.24 1527 GLU A C 1
ATOM 2317 O O . GLU A 1 310 ? 7.095 6.864 33.134 1.00 13.91 1527 GLU A O 1
ATOM 2323 N N . ASN A 1 311 ? 5.650 6.310 31.527 1.00 14.95 1528 ASN A N 1
ATOM 2324 C CA . ASN A 1 311 ? 4.877 5.540 32.498 1.00 15.51 1528 ASN A CA 1
ATOM 2325 C C . ASN A 1 311 ? 5.256 4.060 32.546 1.00 15.59 1528 ASN A C 1
ATOM 2326 O O . ASN A 1 311 ? 4.824 3.330 33.441 1.00 15.27 1528 ASN A O 1
ATOM 2331 N N . LYS A 1 312 ? 6.106 3.637 31.604 1.00 15.62 1529 LYS A N 1
ATOM 2332 C CA . LYS A 1 312 ? 6.751 2.326 31.678 1.00 15.91 1529 LYS A CA 1
ATOM 2333 C C . LYS A 1 312 ? 8.046 2.403 32.501 1.00 15.91 1529 LYS A C 1
ATOM 2334 O O . LYS A 1 312 ? 8.240 1.624 33.439 1.00 15.61 1529 LYS A O 1
ATOM 2340 N N . TYR A 1 313 ? 8.914 3.349 32.151 1.00 15.82 1530 TYR A N 1
ATOM 2341 C CA . TYR A 1 313 ? 10.158 3.571 32.892 1.00 16.06 1530 TYR A CA 1
ATOM 2342 C C . TYR A 1 313 ? 9.984 4.670 33.941 1.00 15.79 1530 TYR A C 1
ATOM 2343 O O . TYR A 1 313 ? 10.328 5.831 33.708 1.00 15.39 1530 TYR A O 1
ATOM 2352 N N . VAL A 1 314 ? 9.441 4.284 35.096 1.00 15.75 1531 VAL A N 1
ATOM 2353 C CA . VAL A 1 314 ? 9.056 5.247 36.140 1.00 15.82 1531 VAL A CA 1
ATOM 2354 C C . VAL A 1 314 ? 10.266 5.985 36.713 1.00 15.89 1531 VAL A C 1
ATOM 2355 O O . VAL A 1 314 ? 11.281 5.371 37.053 1.00 15.98 1531 VAL A O 1
ATOM 2359 N N . GLY A 1 315 ? 10.156 7.309 36.784 1.00 15.94 1532 GLY A N 1
ATOM 2360 C CA . GLY A 1 315 ? 11.256 8.145 37.245 1.00 15.91 1532 GLY A CA 1
ATOM 2361 C C . GLY A 1 315 ? 12.290 8.463 36.179 1.00 15.96 1532 GLY A C 1
ATOM 2362 O O . GLY A 1 315 ? 13.257 9.173 36.453 1.00 16.21 1532 GLY A O 1
ATOM 2363 N N . LYS A 1 316 ? 12.102 7.925 34.973 1.00 15.83 1533 LYS A N 1
ATOM 2364 C CA . LYS A 1 316 ? 12.955 8.262 33.827 1.00 15.79 1533 LYS A CA 1
ATOM 2365 C C . LYS A 1 316 ? 12.281 9.276 32.910 1.00 15.09 1533 LYS A C 1
ATOM 2366 O O . LYS A 1 316 ? 11.072 9.201 32.671 1.00 14.55 1533 LYS A O 1
ATOM 2372 N N . SER A 1 317 ? 13.078 10.212 32.394 1.00 14.58 1534 SER A N 1
ATOM 2373 C CA . SER A 1 317 ? 12.591 11.266 31.505 1.00 14.47 1534 SER A CA 1
ATOM 2374 C C . SER A 1 317 ? 12.888 10.947 30.039 1.00 14.02 1534 SER A C 1
ATOM 2375 O O . SER A 1 317 ? 14.005 10.551 29.706 1.00 13.82 1534 SER A O 1
ATOM 2378 N N . ALA A 1 318 ? 11.893 11.145 29.176 1.00 14.03 1535 ALA A N 1
ATOM 2379 C CA . ALA A 1 318 ? 12.057 10.969 27.737 1.00 13.78 1535 ALA A CA 1
ATOM 2380 C C . ALA A 1 318 ? 13.087 11.959 27.202 1.00 13.99 1535 ALA A C 1
ATOM 2381 O O . ALA A 1 318 ? 13.873 11.624 26.328 1.00 14.06 1535 ALA A O 1
ATOM 2383 N N . SER A 1 319 ? 13.078 13.174 27.752 1.00 14.30 1536 SER A N 1
ATOM 2384 C CA . SER A 1 319 ? 14.065 14.198 27.403 1.00 14.34 1536 SER A CA 1
ATOM 2385 C C . SER A 1 319 ? 15.488 13.681 27.649 1.00 13.78 1536 SER A C 1
ATOM 2386 O O . SER A 1 319 ? 16.344 13.761 26.765 1.00 14.33 1536 SER A O 1
ATOM 2389 N N . ASP A 1 320 ? 15.722 13.138 28.846 1.00 13.05 1537 ASP A N 1
ATOM 2390 C CA . ASP A 1 320 ? 17.016 12.557 29.209 1.00 12.62 1537 ASP A CA 1
ATOM 2391 C C . ASP A 1 320 ? 17.429 11.430 28.276 1.00 11.99 1537 ASP A C 1
ATOM 2392 O O . ASP A 1 320 ? 18.582 11.370 27.872 1.00 11.53 1537 ASP A O 1
ATOM 2397 N N . LEU A 1 321 ? 16.487 10.540 27.954 1.00 10.65 1538 LEU A N 1
ATOM 2398 C CA . LEU A 1 321 ? 16.744 9.430 27.030 1.00 10.23 1538 LEU A CA 1
ATOM 2399 C C . LEU A 1 321 ? 17.425 9.931 25.759 1.00 9.97 1538 LEU A C 1
ATOM 2400 O O . LEU A 1 321 ? 18.492 9.443 25.379 1.00 10.05 1538 LEU A O 1
ATOM 2405 N N . LEU A 1 322 ? 16.835 10.947 25.146 1.00 9.73 1539 LEU A N 1
ATOM 2406 C CA . LEU A 1 322 ? 17.362 11.472 23.890 1.00 10.50 1539 LEU A CA 1
ATOM 2407 C C . LEU A 1 322 ? 18.669 12.238 24.091 1.00 11.37 1539 LEU A C 1
ATOM 2408 O O . LEU A 1 322 ? 19.603 12.090 23.310 1.00 11.54 1539 LEU A O 1
ATOM 2413 N N . LYS A 1 323 ? 18.740 13.035 25.153 1.00 12.20 1540 LYS A N 1
ATOM 2414 C CA . LYS A 1 323 ? 19.905 13.903 25.360 1.00 13.09 1540 LYS A CA 1
ATOM 2415 C C . LYS A 1 323 ? 21.177 13.152 25.730 1.00 13.54 1540 LYS A C 1
ATOM 2416 O O . LYS A 1 323 ? 22.268 13.566 25.338 1.00 14.14 1540 LYS A O 1
ATOM 2422 N N . GLU A 1 324 ? 21.045 12.060 26.483 1.00 13.18 1541 GLU A N 1
ATOM 2423 C CA . GLU A 1 324 ? 22.210 11.271 26.901 1.00 13.79 1541 GLU A CA 1
ATOM 2424 C C . GLU A 1 324 ? 22.808 10.542 25.705 1.00 12.16 1541 GLU A C 1
ATOM 2425 O O . GLU A 1 324 ? 23.987 10.186 25.703 1.00 12.21 1541 GLU A O 1
ATOM 2431 N N . ASN A 1 325 ? 21.984 10.350 24.676 1.00 11.10 1542 ASN A N 1
ATOM 2432 C CA . ASN A 1 325 ? 22.342 9.511 23.545 1.00 9.93 1542 ASN A CA 1
ATOM 2433 C C . ASN A 1 325 ? 22.856 10.255 22.320 1.00 9.44 1542 ASN A C 1
ATOM 2434 O O . ASN A 1 325 ? 23.789 9.780 21.673 1.00 9.01 1542 ASN A O 1
ATOM 2439 N N . TYR A 1 326 ? 22.234 11.393 22.000 1.00 8.23 1543 TYR A N 1
ATOM 2440 C CA . TYR A 1 326 ? 22.518 12.095 20.730 1.00 7.39 1543 TYR A CA 1
ATOM 2441 C C . TYR A 1 326 ? 22.934 13.543 20.947 1.00 7.10 1543 TYR A C 1
ATOM 2442 O O . TYR A 1 326 ? 22.166 14.337 21.466 1.00 7.09 1543 TYR A O 1
ATOM 2451 N N . PRO A 1 327 ? 24.160 13.889 20.523 1.00 8.21 1544 PRO A N 1
ATOM 2452 C CA . PRO A 1 327 ? 24.630 15.238 20.832 1.00 8.28 1544 PRO A CA 1
ATOM 2453 C C . PRO A 1 327 ? 23.785 16.308 20.143 1.00 8.20 1544 PRO A C 1
ATOM 2454 O O . PRO A 1 327 ? 23.725 17.431 20.625 1.00 8.72 1544 PRO A O 1
ATOM 2458 N N . GLU A 1 328 ? 23.097 15.949 19.059 1.00 8.04 1545 GLU A N 1
ATOM 2459 C CA . GLU A 1 328 ? 22.181 16.900 18.401 1.00 8.19 1545 GLU A CA 1
ATOM 2460 C C . GLU A 1 328 ? 20.981 17.310 19.251 1.00 7.83 1545 GLU A C 1
ATOM 2461 O O . GLU A 1 328 ? 20.378 18.357 19.017 1.00 8.21 1545 GLU A O 1
ATOM 2467 N N . CYS A 1 329 ? 20.621 16.485 20.237 1.00 6.92 1546 CYS A N 1
ATOM 2468 C CA . CYS A 1 329 ? 19.482 16.771 21.101 1.00 7.04 1546 CYS A CA 1
ATOM 2469 C C . CYS A 1 329 ? 19.819 17.674 22.282 1.00 6.96 1546 CYS A C 1
ATOM 2470 O O . CYS A 1 329 ? 18.921 18.157 22.955 1.00 6.70 1546 CYS A O 1
ATOM 2473 N N . ILE A 1 330 ? 21.110 17.876 22.538 1.00 7.48 1547 ILE A N 1
ATOM 2474 C CA . ILE A 1 330 ? 21.550 18.641 23.708 1.00 8.06 1547 ILE A CA 1
ATOM 2475 C C . ILE A 1 330 ? 20.848 20.015 23.766 1.00 8.62 1547 ILE A C 1
ATOM 2476 O O . ILE A 1 330 ? 20.365 20.419 24.817 1.00 8.82 1547 ILE A O 1
ATOM 2481 N N . SER A 1 331 ? 20.769 20.709 22.631 1.00 9.72 1548 SER A N 1
ATOM 2482 C CA . SER A 1 331 ? 20.193 22.059 22.605 1.00 10.46 1548 SER A CA 1
ATOM 2483 C C . SER A 1 331 ? 18.673 22.079 22.554 1.00 11.40 1548 SER A C 1
ATOM 2484 O O . SER A 1 331 ? 18.063 23.138 22.685 1.00 10.86 1548 SER A O 1
ATOM 2487 N N . ALA A 1 332 ? 18.059 20.912 22.378 1.00 12.20 1549 ALA A N 1
ATOM 2488 C CA . ALA A 1 332 ? 16.614 20.838 22.348 1.00 13.11 1549 ALA A CA 1
ATOM 2489 C C . ALA A 1 332 ? 16.034 20.824 23.755 1.00 14.16 1549 ALA A C 1
ATOM 2490 O O . ALA A 1 332 ? 16.422 20.003 24.599 1.00 14.28 1549 ALA A O 1
ATOM 2492 N N . ASN A 1 333 ? 15.131 21.767 24.010 1.00 14.50 1550 ASN A N 1
ATOM 2493 C CA . ASN A 1 333 ? 14.302 21.746 25.213 1.00 14.94 1550 ASN A CA 1
ATOM 2494 C C . ASN A 1 333 ? 12.942 21.188 24.828 1.00 15.34 1550 ASN A C 1
ATOM 2495 O O . ASN A 1 333 ? 12.059 21.913 24.352 1.00 14.49 1550 ASN A O 1
ATOM 2500 N N . PHE A 1 334 ? 12.787 19.879 25.030 1.00 16.07 1551 PHE A N 1
ATOM 2501 C CA . PHE A 1 334 ? 11.619 19.140 24.569 1.00 16.86 1551 PHE A CA 1
ATOM 2502 C C . PHE A 1 334 ? 10.326 19.625 25.200 1.00 17.88 1551 PHE A C 1
ATOM 2503 O O . PHE A 1 334 ? 9.296 19.724 24.522 1.00 18.65 1551 PHE A O 1
ATOM 2511 N N . ASP A 1 335 ? 10.399 19.934 26.489 1.00 18.94 1552 ASP A N 1
ATOM 2512 C CA . ASP A 1 335 ? 9.282 20.532 27.216 1.00 19.97 1552 ASP A CA 1
ATOM 2513 C C . ASP A 1 335 ? 8.876 21.870 26.609 1.00 19.89 1552 ASP A C 1
ATOM 2514 O O . ASP A 1 335 ? 7.690 22.134 26.441 1.00 19.71 1552 ASP A O 1
ATOM 2519 N N . PHE A 1 336 ? 9.864 22.693 26.257 1.00 19.83 1553 PHE A N 1
ATOM 2520 C CA . PHE A 1 336 ? 9.599 23.991 25.643 1.00 19.86 1553 PHE A CA 1
ATOM 2521 C C . PHE A 1 336 ? 9.059 23.823 24.224 1.00 19.87 1553 PHE A C 1
ATOM 2522 O O . PHE A 1 336 ? 8.026 24.399 23.880 1.00 19.28 1553 PHE A O 1
ATOM 2530 N N . ILE A 1 337 ? 9.755 23.022 23.415 1.00 19.57 1554 ILE A N 1
ATOM 2531 C CA . ILE A 1 337 ? 9.374 22.812 22.012 1.00 19.64 1554 ILE A CA 1
ATOM 2532 C C . ILE A 1 337 ? 7.953 22.267 21.855 1.00 20.42 1554 ILE A C 1
ATOM 2533 O O . ILE A 1 337 ? 7.181 22.742 21.019 1.00 19.98 1554 ILE A O 1
ATOM 2538 N N . PHE A 1 338 ? 7.617 21.269 22.662 1.00 21.52 1555 PHE A N 1
ATOM 2539 C CA . PHE A 1 338 ? 6.325 20.613 22.556 1.00 23.21 1555 PHE A CA 1
ATOM 2540 C C . PHE A 1 338 ? 5.349 21.080 23.639 1.00 24.90 1555 PHE A C 1
ATOM 2541 O O . PHE A 1 338 ? 4.402 20.374 23.985 1.00 25.21 1555 PHE A O 1
ATOM 2549 N N . ASN A 1 339 ? 5.580 22.292 24.135 1.00 26.93 1556 ASN A N 1
ATOM 2550 C CA . ASN A 1 339 ? 4.778 22.867 25.209 1.00 29.01 1556 ASN A CA 1
ATOM 2551 C C . ASN A 1 339 ? 3.335 23.094 24.782 1.00 29.85 1556 ASN A C 1
ATOM 2552 O O . ASN A 1 339 ? 3.073 23.696 23.740 1.00 30.42 1556 ASN A O 1
ATOM 2557 N N . ASP A 1 340 ? 2.403 22.598 25.591 1.00 31.34 1557 ASP A N 1
ATOM 2558 C CA . ASP A 1 340 ? 0.980 22.710 25.282 1.00 32.33 1557 ASP A CA 1
ATOM 2559 C C . ASP A 1 340 ? 0.282 23.772 26.147 1.00 32.69 1557 ASP A C 1
ATOM 2560 O O . ASP A 1 340 ? -0.952 23.849 26.167 1.00 33.00 1557 ASP A O 1
ATOM 2565 N N . ASN A 1 341 ? 1.073 24.589 26.849 1.00 33.08 1558 ASN A N 1
ATOM 2566 C CA . ASN A 1 341 ? 0.534 25.690 27.658 1.00 33.42 1558 ASN A CA 1
ATOM 2567 C C . ASN A 1 341 ? -0.047 26.814 26.804 1.00 33.35 1558 ASN A C 1
ATOM 2568 O O . ASN A 1 341 ? 0.316 26.986 25.639 1.00 33.30 1558 ASN A O 1
ATOM 2573 N N . ILE A 1 342 ? -0.940 27.587 27.411 1.00 33.42 1559 ILE A N 1
ATOM 2574 C CA . ILE A 1 342 ? -1.710 28.615 26.714 1.00 33.73 1559 ILE A CA 1
ATOM 2575 C C . ILE A 1 342 ? -0.874 29.768 26.142 1.00 33.92 1559 ILE A C 1
ATOM 2576 O O . ILE A 1 342 ? -1.037 30.140 24.976 1.00 33.82 1559 ILE A O 1
ATOM 2581 N N . GLU A 1 343 ? 0.016 30.322 26.958 1.00 34.31 1560 GLU A N 1
ATOM 2582 C CA . GLU A 1 343 ? 0.795 31.494 26.560 1.00 34.95 1560 GLU A CA 1
ATOM 2583 C C . GLU A 1 343 ? 1.879 31.193 25.517 1.00 35.05 1560 GLU A C 1
ATOM 2584 O O . GLU A 1 343 ? 2.304 32.087 24.782 1.00 35.13 1560 GLU A O 1
ATOM 2590 N N . TYR A 1 344 ? 2.306 29.934 25.446 1.00 35.21 1561 TYR A N 1
ATOM 2591 C CA . TYR A 1 344 ? 3.388 29.530 24.545 1.00 35.12 1561 TYR A CA 1
ATOM 2592 C C . TYR A 1 344 ? 3.067 29.766 23.069 1.00 34.61 1561 TYR A C 1
ATOM 2593 O O . TYR A 1 344 ? 3.918 30.237 22.310 1.00 34.86 1561 TYR A O 1
ATOM 2602 N N . LYS A 1 345 ? 1.833 29.450 22.686 1.00 33.82 1562 LYS A N 1
ATOM 2603 C CA . LYS A 1 345 ? 1.309 29.697 21.342 1.00 33.21 1562 LYS A CA 1
ATOM 2604 C C . LYS A 1 345 ? 1.470 31.155 20.887 1.00 32.28 1562 LYS A C 1
ATOM 2605 O O . LYS A 1 345 ? 2.065 31.422 19.835 1.00 32.22 1562 LYS A O 1
ATOM 2611 N N . THR A 1 346 ? 0.938 32.088 21.674 1.00 31.14 1563 THR A N 1
ATOM 2612 C CA . THR A 1 346 ? 1.011 33.511 21.326 1.00 30.09 1563 THR A CA 1
ATOM 2613 C C . THR A 1 346 ? 2.417 34.098 21.480 1.00 29.07 1563 THR A C 1
ATOM 2614 O O . THR A 1 346 ? 2.885 34.819 20.598 1.00 29.14 1563 THR A O 1
ATOM 2618 N N . TYR A 1 347 ? 3.095 33.772 22.575 1.00 27.81 1564 TYR A N 1
ATOM 2619 C CA . TYR A 1 347 ? 4.379 34.410 22.886 1.00 26.94 1564 TYR A CA 1
ATOM 2620 C C . TYR A 1 347 ? 5.578 33.842 22.139 1.00 26.19 1564 TYR A C 1
ATOM 2621 O O . TYR A 1 347 ? 6.570 34.535 21.931 1.00 25.92 1564 TYR A O 1
ATOM 2630 N N . TYR A 1 348 ? 5.474 32.589 21.724 1.00 25.35 1565 TYR A N 1
ATOM 2631 C CA . TYR A 1 348 ? 6.556 31.953 20.985 1.00 24.67 1565 TYR A CA 1
ATOM 2632 C C . TYR A 1 348 ? 6.012 31.310 19.705 1.00 24.48 1565 TYR A C 1
ATOM 2633 O O . TYR A 1 348 ? 5.850 30.095 19.642 1.00 24.74 1565 TYR A O 1
ATOM 2642 N N . PRO A 1 349 ? 5.751 32.135 18.664 1.00 24.34 1566 PRO A N 1
ATOM 2643 C CA . PRO A 1 349 ? 5.094 31.689 17.431 1.00 23.88 1566 PRO A CA 1
ATOM 2644 C C . PRO A 1 349 ? 5.910 30.662 16.658 1.00 23.57 1566 PRO A C 1
ATOM 2645 O O . PRO A 1 349 ? 5.356 29.941 15.829 1.00 24.00 1566 PRO A O 1
ATOM 2649 N N . TYR A 1 350 ? 7.208 30.603 16.939 1.00 22.77 1567 TYR A N 1
ATOM 2650 C CA . TYR A 1 350 ? 8.126 29.687 16.261 1.00 22.23 1567 TYR A CA 1
ATOM 2651 C C . TYR A 1 350 ? 8.906 28.846 17.271 1.00 21.59 1567 TYR A C 1
ATOM 2652 O O . TYR A 1 350 ? 10.054 28.453 17.033 1.00 21.52 1567 TYR A O 1
ATOM 2661 N N . GLY A 1 351 ? 8.259 28.582 18.403 1.00 21.10 1568 GLY A N 1
ATOM 2662 C CA . GLY A 1 351 ? 8.826 27.748 19.452 1.00 20.53 1568 GLY A CA 1
ATOM 2663 C C . GLY A 1 351 ? 10.150 28.273 19.952 1.00 20.27 1568 GLY A C 1
ATOM 2664 O O . GLY A 1 351 ? 10.313 29.486 20.147 1.00 20.29 1568 GLY A O 1
ATOM 2665 N N . ASP A 1 352 ? 11.108 27.360 20.122 1.00 19.38 1569 ASP A N 1
ATOM 2666 C CA . ASP A 1 352 ? 12.420 27.702 20.654 1.00 18.54 1569 ASP A CA 1
ATOM 2667 C C . ASP A 1 352 ? 13.244 28.607 19.741 1.00 18.32 1569 ASP A C 1
ATOM 2668 O O . ASP A 1 352 ? 14.268 29.144 20.163 1.00 18.24 1569 ASP A O 1
ATOM 2673 N N . TYR A 1 353 ? 12.783 28.783 18.507 1.00 17.96 1570 TYR A N 1
ATOM 2674 C CA . TYR A 1 353 ? 13.464 29.627 17.525 1.00 18.34 1570 TYR A CA 1
ATOM 2675 C C . TYR A 1 353 ? 12.771 30.978 17.289 1.00 19.12 1570 TYR A C 1
ATOM 2676 O O . TYR A 1 353 ? 13.059 31.676 16.309 1.00 18.80 1570 TYR A O 1
ATOM 2685 N N . SER A 1 354 ? 11.882 31.349 18.205 1.00 20.24 1571 SER A N 1
ATOM 2686 C CA . SER A 1 354 ? 11.106 32.588 18.088 1.00 21.58 1571 SER A CA 1
ATOM 2687 C C . SER A 1 354 ? 11.969 33.844 18.132 1.00 22.57 1571 SER A C 1
ATOM 2688 O O . SER A 1 354 ? 11.624 34.850 17.520 1.00 22.84 1571 SER A O 1
ATOM 2691 N N . SER A 1 355 ? 13.091 33.789 18.852 1.00 24.10 1572 SER A N 1
ATOM 2692 C CA . SER A 1 355 ? 13.969 34.951 18.959 1.00 25.21 1572 SER A CA 1
ATOM 2693 C C . SER A 1 355 ? 14.740 35.285 17.679 1.00 25.84 1572 SER A C 1
ATOM 2694 O O . SER A 1 355 ? 14.970 36.458 17.401 1.00 26.02 1572 SER A O 1
ATOM 2697 N N . ILE A 1 356 ? 15.146 34.265 16.919 1.00 26.62 1573 ILE A N 1
ATOM 2698 C CA . ILE A 1 356 ? 15.762 34.482 15.600 1.00 27.21 1573 ILE A CA 1
ATOM 2699 C C . ILE A 1 356 ? 14.674 34.805 14.576 1.00 27.35 1573 ILE A C 1
ATOM 2700 O O . ILE A 1 356 ? 14.946 35.427 13.548 1.00 27.32 1573 ILE A O 1
ATOM 2705 N N . CYS A 1 357 ? 13.448 34.381 14.875 1.00 27.48 1574 CYS A N 1
ATOM 2706 C CA . CYS A 1 357 ? 12.291 34.651 14.029 1.00 27.83 1574 CYS A CA 1
ATOM 2707 C C . CYS A 1 357 ? 11.474 35.848 14.550 1.00 28.93 1574 CYS A C 1
ATOM 2708 O O . CYS A 1 357 ? 10.242 35.849 14.502 1.00 29.09 1574 CYS A O 1
ATOM 2711 N N . SER A 1 358 ? 12.178 36.858 15.056 1.00 30.43 1575 SER A N 1
ATOM 2712 C CA . SER A 1 358 ? 11.565 38.089 15.561 1.00 31.84 1575 SER A CA 1
ATOM 2713 C C . SER A 1 358 ? 12.304 39.292 14.981 1.00 32.93 1575 SER A C 1
ATOM 2714 O O . SER A 1 358 ? 13.195 39.121 14.149 1.00 32.95 1575 SER A O 1
ATOM 2717 N N . CYS A 1 359 ? 11.949 40.496 15.430 1.00 34.44 1576 CYS A N 1
ATOM 2718 C CA . CYS A 1 359 ? 12.551 41.731 14.909 1.00 35.94 1576 CYS A CA 1
ATOM 2719 C C . CYS A 1 359 ? 13.248 42.598 15.954 1.00 36.43 1576 CYS A C 1
ATOM 2720 O O . CYS A 1 359 ? 12.677 42.894 17.007 1.00 36.69 1576 CYS A O 1
ATOM 2723 N N . GLU A 1 360 ? 14.474 43.012 15.628 1.00 36.90 1577 GLU A N 1
ATOM 2724 C CA . GLU A 1 360 ? 15.302 43.908 16.456 1.00 37.40 1577 GLU A CA 1
ATOM 2725 C C . GLU A 1 360 ? 15.771 43.291 17.773 1.00 37.61 1577 GLU A C 1
ATOM 2726 O O . GLU A 1 360 ? 15.045 42.545 18.433 1.00 37.87 1577 GLU A O 1
#